Protein AF-A0A9D3LUG8-F1 (afdb_monomer_lite)

Secondary structure (DSSP, 8-state):
----PPP--------EEETTEEE-HHHHHHHHGGG--------------------------S-TTHHHHHHHHHHHHHHHHHHHHHHHHHHHHHHHHHHHHHHHHHHHHHHHHHHHHHHHHHHHHHHHHHHHHHHHHHHHHHHHHHHHHHHHHHHHHHHHHHHHHHHHHHHHHHHHHHHHHHHHHHTS------TTHHHHHHHHHHHHHSTT-GGGGHHHHHHHHHHHHHHHHHHHSPP-

Organism: Anguilla anguilla (NCBI:txid7936)

InterPro domains:
  IPR007964 MICOS complex subunit MIC19/MIC25 [PF05300] (24-187)
  IPR052632 MICOS complex subunit Mic19 [PTHR21588] (1-238)

pLDDT: mean 78.46, std 22.46, range [28.77, 98.62]

Structure (mmCIF, N/CA/C/O backbone):
data_AF-A0A9D3LUG8-F1
#
_entry.id   AF-A0A9D3LUG8-F1
#
loop_
_atom_site.group_PDB
_atom_site.id
_atom_site.type_symbol
_atom_site.label_atom_id
_atom_site.label_alt_id
_atom_site.label_comp_id
_atom_site.label_asym_id
_atom_site.label_entity_id
_atom_site.label_seq_id
_atom_site.pdbx_PDB_ins_code
_atom_site.Cartn_x
_atom_site.Cartn_y
_atom_site.Cartn_z
_atom_site.occupancy
_atom_site.B_iso_or_equiv
_atom_site.auth_seq_id
_atom_site.auth_comp_id
_atom_site.auth_asym_id
_atom_site.auth_atom_id
_atom_site.pdbx_PDB_model_num
ATOM 1 N N . MET A 1 1 ? 23.201 9.560 12.502 1.00 50.38 1 MET A N 1
ATOM 2 C CA . MET A 1 1 ? 23.021 8.632 13.644 1.00 50.38 1 MET A CA 1
ATOM 3 C C . MET A 1 1 ? 22.007 9.259 14.585 1.00 50.38 1 MET A C 1
ATOM 5 O O . MET A 1 1 ? 21.980 10.480 14.648 1.00 50.38 1 MET A O 1
ATOM 9 N N . GLY A 1 2 ? 21.162 8.461 15.238 1.00 40.47 2 GLY A N 1
ATOM 10 C CA . GLY A 1 2 ? 20.014 8.957 16.010 1.00 40.47 2 GLY A CA 1
ATOM 11 C C . GLY A 1 2 ? 18.773 8.116 15.731 1.00 40.47 2 GLY A C 1
ATOM 12 O O . GLY A 1 2 ? 17.920 8.515 14.945 1.00 40.47 2 GLY A O 1
ATOM 13 N N . ALA A 1 3 ? 18.724 6.920 16.316 1.00 43.97 3 ALA A N 1
ATOM 14 C CA . ALA A 1 3 ? 17.558 6.049 16.268 1.00 43.97 3 ALA A CA 1
ATOM 15 C C . ALA A 1 3 ? 16.840 6.140 17.617 1.00 43.97 3 ALA A C 1
ATOM 17 O O . ALA A 1 3 ? 17.349 5.630 18.612 1.00 43.97 3 ALA A O 1
ATOM 18 N N . ASN A 1 4 ? 15.669 6.774 17.646 1.00 45.91 4 ASN A N 1
ATOM 19 C CA . ASN A 1 4 ? 14.771 6.656 18.790 1.00 45.91 4 ASN A CA 1
ATOM 20 C C . ASN A 1 4 ? 13.972 5.365 18.613 1.00 45.91 4 ASN A C 1
ATOM 22 O O . ASN A 1 4 ? 12.998 5.335 17.860 1.00 45.91 4 ASN A O 1
ATOM 26 N N . ALA A 1 5 ? 14.407 4.296 19.280 1.00 45.16 5 ALA A N 1
ATOM 27 C CA . ALA A 1 5 ? 13.565 3.124 19.461 1.00 45.16 5 ALA A CA 1
ATOM 28 C C . ALA A 1 5 ? 12.340 3.520 20.298 1.00 45.16 5 ALA A C 1
ATOM 30 O O . ALA A 1 5 ? 12.464 4.250 21.283 1.00 45.16 5 ALA A O 1
ATOM 31 N N . SER A 1 6 ? 11.158 3.048 19.909 1.00 47.28 6 SER A N 1
ATOM 32 C CA . SER A 1 6 ? 9.977 3.123 20.764 1.00 47.28 6 SER A CA 1
ATOM 33 C C . SER A 1 6 ? 10.178 2.202 21.962 1.00 47.28 6 SER A C 1
ATOM 35 O O . SER A 1 6 ? 10.440 1.014 21.776 1.00 47.28 6 SER A O 1
ATOM 37 N N . ALA A 1 7 ? 10.022 2.738 23.173 1.00 41.88 7 ALA A N 1
ATOM 38 C CA . ALA A 1 7 ? 9.785 1.898 24.334 1.00 41.88 7 ALA A CA 1
ATOM 39 C C . ALA A 1 7 ? 8.464 1.156 24.101 1.00 41.88 7 ALA A C 1
ATOM 41 O O . ALA A 1 7 ? 7.423 1.785 23.892 1.00 41.88 7 ALA A O 1
ATOM 42 N N . TYR A 1 8 ? 8.537 -0.169 24.076 1.00 44.69 8 TYR A N 1
ATOM 43 C CA . TYR A 1 8 ? 7.378 -1.022 24.261 1.00 44.69 8 TYR A CA 1
ATOM 44 C C . TYR A 1 8 ? 7.386 -1.383 25.742 1.00 44.69 8 TYR A C 1
ATOM 46 O O . TYR A 1 8 ? 8.334 -2.012 26.207 1.00 44.69 8 TYR A O 1
ATOM 54 N N . GLU A 1 9 ? 6.374 -0.937 26.480 1.00 46.50 9 GLU A N 1
ATOM 55 C CA . GLU A 1 9 ? 6.081 -1.509 27.792 1.00 46.50 9 GLU A CA 1
ATOM 56 C C . GLU A 1 9 ? 5.517 -2.910 27.504 1.00 46.50 9 GLU A C 1
ATOM 58 O O . GLU A 1 9 ? 4.375 -3.039 27.058 1.00 46.50 9 GLU A O 1
ATOM 63 N N . GLU A 1 10 ? 6.341 -3.950 27.633 1.00 53.97 10 GLU A N 1
ATOM 64 C CA . GLU A 1 10 ? 5.843 -5.326 27.646 1.00 53.97 10 GLU A CA 1
ATOM 65 C C . GLU A 1 10 ? 5.231 -5.583 29.029 1.00 53.97 10 GLU A C 1
ATOM 67 O O . GLU A 1 10 ? 5.915 -5.471 30.047 1.00 53.97 10 GLU A O 1
ATOM 72 N N . ASP A 1 11 ? 3.932 -5.898 29.070 1.00 48.06 11 ASP A N 1
ATOM 73 C CA . ASP A 1 11 ? 3.243 -6.320 30.292 1.00 48.06 11 ASP A CA 1
ATOM 74 C C . ASP A 1 11 ? 3.817 -7.675 30.754 1.00 48.06 11 ASP A C 1
ATOM 76 O O . ASP A 1 11 ? 3.349 -8.740 30.342 1.00 48.06 11 ASP A O 1
ATOM 80 N N . ASP A 1 12 ? 4.855 -7.629 31.596 1.00 51.12 12 ASP A N 1
ATOM 81 C CA . ASP A 1 12 ? 5.558 -8.787 32.165 1.00 51.12 12 ASP A CA 1
ATOM 82 C C . ASP A 1 12 ? 4.640 -9.580 33.126 1.00 51.12 12 ASP A C 1
ATOM 84 O O . ASP A 1 12 ? 4.724 -9.502 34.357 1.00 51.12 12 ASP A O 1
ATOM 88 N N . GLU A 1 13 ? 3.716 -10.365 32.560 1.00 61.19 13 GLU A N 1
ATOM 89 C CA . GLU A 1 13 ? 2.867 -11.287 33.313 1.00 61.19 13 GLU A CA 1
ATOM 90 C C . GLU A 1 13 ? 3.762 -12.309 34.038 1.00 61.19 13 GLU A C 1
ATOM 92 O O . GLU A 1 13 ? 4.481 -13.097 33.416 1.00 61.19 13 GLU A O 1
ATOM 97 N N . THR A 1 14 ? 3.741 -12.290 35.375 1.00 61.81 14 THR A N 1
ATOM 98 C CA . THR A 1 14 ? 4.712 -12.976 36.246 1.00 61.81 14 THR A CA 1
ATOM 99 C C . THR A 1 14 ? 4.503 -14.494 36.309 1.00 61.81 14 THR A C 1
ATOM 101 O O . THR A 1 14 ? 4.095 -15.082 37.311 1.00 61.81 14 THR A O 1
ATOM 104 N N . ILE A 1 15 ? 4.818 -15.155 35.197 1.00 59.69 15 ILE A N 1
ATOM 105 C CA . ILE A 1 15 ? 4.720 -16.600 35.003 1.00 59.69 15 ILE A CA 1
ATOM 106 C C . ILE A 1 15 ? 5.794 -17.317 35.829 1.00 59.69 15 ILE A C 1
ATOM 108 O O . ILE A 1 15 ? 6.972 -17.345 35.461 1.00 59.69 15 ILE A O 1
ATOM 112 N N . THR A 1 16 ? 5.383 -17.972 36.913 1.00 65.88 16 THR A N 1
ATOM 113 C CA . THR A 1 16 ? 6.262 -18.838 37.708 1.00 65.88 16 THR A CA 1
ATOM 114 C C . THR A 1 16 ? 6.205 -20.289 37.216 1.00 65.88 16 THR A C 1
ATOM 116 O O . THR A 1 16 ? 5.199 -20.774 36.691 1.00 65.88 16 THR A O 1
ATOM 119 N N . VAL A 1 17 ? 7.336 -20.996 37.330 1.00 58.12 17 VAL A N 1
ATOM 120 C CA . VAL A 1 17 ? 7.510 -22.343 36.763 1.00 58.12 17 VAL A CA 1
ATOM 121 C C . VAL A 1 17 ? 7.556 -23.384 37.874 1.00 58.12 17 VAL A C 1
ATOM 123 O O . VAL A 1 17 ? 8.564 -23.532 38.563 1.00 58.12 17 VAL A O 1
ATOM 126 N N . MET A 1 18 ? 6.480 -24.158 38.023 1.00 55.88 18 MET A N 1
ATOM 127 C CA . MET A 1 18 ? 6.438 -25.298 38.942 1.00 55.88 18 MET A CA 1
ATOM 128 C C . MET A 1 18 ? 6.638 -26.605 38.172 1.00 55.88 18 MET A C 1
ATOM 130 O O . MET A 1 18 ? 5.874 -26.926 37.266 1.00 55.88 18 MET A O 1
ATOM 134 N N . LYS A 1 19 ? 7.680 -27.371 38.535 1.00 64.94 19 LYS A N 1
ATOM 135 C CA . LYS A 1 19 ? 8.023 -28.681 37.934 1.00 64.94 19 LYS A CA 1
ATOM 136 C C . LYS A 1 19 ? 8.051 -28.685 36.389 1.00 64.94 19 LYS A C 1
ATOM 138 O O . LYS A 1 19 ? 7.666 -29.664 35.762 1.00 64.94 19 LYS A O 1
ATOM 143 N N . GLY A 1 20 ? 8.513 -27.590 35.780 1.00 54.03 20 GLY A N 1
ATOM 144 C CA . GLY A 1 20 ? 8.638 -27.445 34.323 1.00 54.03 20 GLY A CA 1
ATOM 145 C C . GLY A 1 20 ? 7.379 -26.962 33.592 1.00 54.03 20 GLY A C 1
ATOM 146 O O . GLY A 1 20 ? 7.446 -26.729 32.389 1.00 54.03 20 GLY A O 1
ATOM 147 N N . VAL A 1 21 ? 6.255 -26.754 34.287 1.00 65.12 21 VAL A N 1
ATOM 148 C CA . VAL A 1 21 ? 5.033 -26.176 33.703 1.00 65.12 21 VAL A CA 1
ATOM 149 C C . VAL A 1 21 ? 4.982 -24.676 34.001 1.00 65.12 21 VAL A C 1
ATOM 151 O O . VAL A 1 21 ? 5.147 -24.260 35.148 1.00 65.12 21 VAL A O 1
ATOM 154 N N . ARG A 1 22 ? 4.756 -23.860 32.962 1.00 70.00 22 ARG A N 1
ATOM 155 C CA . ARG A 1 22 ? 4.517 -22.411 33.071 1.00 70.00 22 ARG A CA 1
ATOM 156 C C . ARG A 1 22 ? 3.070 -22.169 33.506 1.00 70.00 22 ARG A C 1
ATOM 158 O O . ARG A 1 22 ? 2.162 -22.590 32.794 1.00 70.00 22 ARG A O 1
ATOM 165 N N . LEU A 1 23 ? 2.855 -21.502 34.641 1.00 68.69 23 LEU A N 1
ATOM 166 C CA . LEU A 1 23 ? 1.526 -21.153 35.158 1.00 68.69 23 LEU A CA 1
ATOM 167 C C . LEU A 1 23 ? 1.487 -19.681 35.591 1.00 68.69 23 LEU A C 1
ATOM 169 O O . LEU A 1 23 ? 2.504 -19.121 35.994 1.00 68.69 23 LEU A O 1
ATOM 173 N N . THR A 1 24 ? 0.307 -19.065 35.527 1.00 74.62 24 THR A N 1
ATOM 174 C CA . THR A 1 24 ? 0.067 -17.712 36.051 1.00 74.62 24 THR A CA 1
ATOM 175 C C . THR A 1 24 ? -0.424 -17.768 37.501 1.00 74.62 24 THR A C 1
ATOM 177 O O . THR A 1 24 ? -1.003 -18.765 37.949 1.00 74.62 24 THR A O 1
ATOM 180 N N . GLU A 1 25 ? -0.215 -16.683 38.246 1.00 70.25 25 GLU A N 1
ATOM 181 C CA . GLU A 1 25 ? -0.472 -16.603 39.693 1.00 70.25 25 GLU A CA 1
ATOM 182 C C . GLU A 1 25 ? -1.934 -16.937 40.073 1.00 70.25 25 GLU A C 1
ATOM 184 O O . GLU A 1 25 ? -2.206 -17.596 41.080 1.00 70.25 25 GLU A O 1
ATOM 189 N N . ASN A 1 26 ? -2.891 -16.593 39.204 1.00 70.06 26 ASN A N 1
ATOM 190 C CA . ASN A 1 26 ? -4.311 -16.930 39.363 1.00 70.06 26 ASN A CA 1
ATOM 191 C C . ASN A 1 26 ? -4.600 -18.446 39.300 1.00 70.06 26 ASN A C 1
ATOM 193 O O . ASN A 1 26 ? -5.561 -18.919 39.912 1.00 70.06 26 ASN A O 1
ATOM 197 N N . VAL A 1 27 ? -3.782 -19.227 38.586 1.00 70.25 27 VAL A N 1
ATOM 198 C CA . VAL A 1 27 ? -3.900 -20.696 38.531 1.00 70.25 27 VAL A CA 1
ATOM 199 C C . VAL A 1 27 ? -3.244 -21.335 39.757 1.00 70.25 27 VAL A C 1
ATOM 201 O O . VAL A 1 27 ? -3.793 -22.270 40.343 1.00 70.25 27 VAL A O 1
ATOM 204 N N . ILE A 1 28 ? -2.109 -20.791 40.201 1.00 72.81 28 ILE A N 1
ATOM 205 C CA . ILE A 1 28 ? -1.369 -21.270 41.378 1.00 72.81 28 ILE A CA 1
ATOM 206 C C . ILE A 1 28 ? -2.204 -21.120 42.654 1.00 72.81 28 ILE A C 1
ATOM 208 O O . ILE A 1 28 ? -2.309 -22.066 43.438 1.00 72.81 28 ILE A O 1
ATOM 212 N N . ASN A 1 29 ? -2.871 -19.978 42.837 1.00 67.44 29 ASN A N 1
ATOM 213 C CA . ASN A 1 29 ? -3.718 -19.756 44.009 1.00 67.44 29 ASN A CA 1
ATOM 214 C C . ASN A 1 29 ? -4.968 -20.658 44.027 1.00 67.44 29 ASN A C 1
ATOM 216 O O . ASN A 1 29 ? -5.369 -21.114 45.098 1.00 67.44 29 ASN A O 1
ATOM 220 N N . ARG A 1 30 ? -5.512 -21.040 42.861 1.00 71.94 30 ARG A N 1
ATOM 221 C CA . ARG A 1 30 ? -6.575 -22.061 42.773 1.00 71.94 30 ARG A CA 1
ATOM 222 C C . ARG A 1 30 ? -6.100 -23.452 43.199 1.00 71.94 30 ARG A C 1
ATOM 224 O O . ARG A 1 30 ? -6.821 -24.128 43.924 1.00 71.94 30 ARG A O 1
ATOM 231 N N . MET A 1 31 ? -4.889 -23.867 42.815 1.00 63.06 31 MET A N 1
ATOM 232 C CA . MET A 1 31 ? -4.336 -25.156 43.262 1.00 63.06 31 MET A CA 1
ATOM 233 C C . MET A 1 31 ? -3.994 -25.171 44.760 1.00 63.06 31 MET A C 1
ATOM 235 O O . MET A 1 31 ? -4.103 -26.216 45.397 1.00 63.06 31 MET A O 1
ATOM 239 N N . ARG A 1 32 ? -3.622 -24.022 45.342 1.00 65.75 32 ARG A N 1
ATOM 240 C CA . ARG A 1 32 ? -3.330 -23.893 46.782 1.00 65.75 32 ARG A CA 1
ATOM 241 C C . ARG A 1 32 ? -4.592 -23.911 47.661 1.00 65.75 32 ARG A C 1
ATOM 243 O O . ARG A 1 32 ? -4.524 -24.352 48.802 1.00 65.75 32 ARG A O 1
ATOM 250 N N . GLY A 1 33 ? -5.734 -23.452 47.143 1.00 50.53 33 GLY A N 1
ATOM 251 C CA . GLY A 1 33 ? -6.995 -23.357 47.893 1.00 50.53 33 GLY A CA 1
ATOM 252 C C . GLY A 1 33 ? -7.749 -24.678 48.112 1.00 50.53 33 GLY A C 1
ATOM 253 O O . GLY A 1 33 ? -8.702 -24.708 48.883 1.00 50.53 33 GLY A O 1
ATOM 254 N N . ALA A 1 34 ? -7.345 -25.775 47.465 1.00 46.00 34 ALA A N 1
ATOM 255 C CA . ALA A 1 34 ? -8.101 -27.034 47.450 1.00 46.00 34 ALA A CA 1
ATOM 256 C C . ALA A 1 34 ? -7.984 -27.897 48.729 1.00 46.00 34 ALA A C 1
ATOM 258 O O . ALA A 1 34 ? -8.547 -28.988 48.779 1.00 46.00 34 ALA A O 1
ATOM 259 N N . SER A 1 35 ? -7.250 -27.451 49.756 1.00 49.28 35 SER A N 1
ATOM 260 C CA . SER A 1 35 ? -6.903 -28.272 50.928 1.00 49.28 35 SER A CA 1
ATOM 261 C C . SER A 1 35 ? -7.095 -27.558 52.275 1.00 49.28 35 SER A C 1
ATOM 263 O O . SER A 1 35 ? -6.210 -27.613 53.128 1.00 49.28 35 SER A O 1
ATOM 265 N N . ALA A 1 36 ? -8.234 -26.879 52.474 1.00 45.56 36 ALA A N 1
ATOM 266 C CA . ALA A 1 36 ? -8.599 -26.292 53.770 1.00 45.56 36 ALA A CA 1
ATOM 267 C C . ALA A 1 36 ? -10.119 -26.063 53.965 1.00 45.56 36 ALA A C 1
ATOM 269 O O . ALA A 1 36 ? -10.570 -24.924 53.946 1.00 45.56 36 ALA A O 1
ATOM 270 N N . SER A 1 37 ? -10.904 -27.124 54.205 1.00 35.84 37 SER A N 1
ATOM 271 C CA . SER A 1 37 ? -12.010 -27.100 55.192 1.00 35.8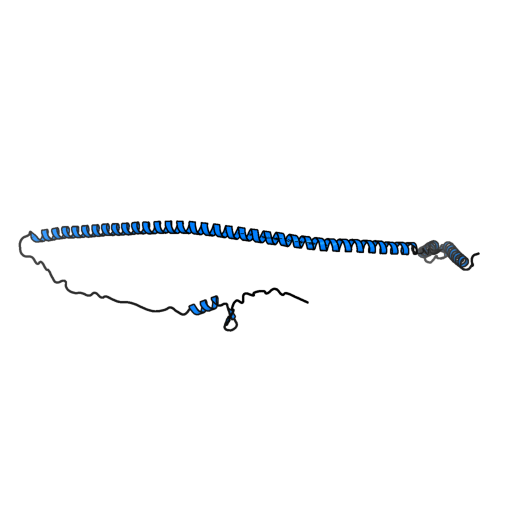4 37 SER A CA 1
ATOM 272 C C . SER A 1 37 ? -12.641 -28.488 55.370 1.00 35.84 37 SER A C 1
ATOM 274 O O . SER A 1 37 ? -13.300 -28.999 54.469 1.00 35.84 37 SER A O 1
ATOM 276 N N . ALA A 1 38 ? -12.457 -29.085 56.548 1.00 37.28 38 ALA A N 1
ATOM 277 C CA . ALA A 1 38 ? -13.243 -30.218 57.035 1.00 37.28 38 ALA A CA 1
ATOM 278 C C . ALA A 1 38 ? -13.130 -30.257 58.567 1.00 37.28 38 ALA A C 1
ATOM 280 O O . ALA A 1 38 ? -12.130 -30.735 59.098 1.00 37.28 38 ALA A O 1
ATOM 281 N N . ASN A 1 39 ? -14.120 -29.712 59.284 1.00 34.41 39 ASN A N 1
ATOM 282 C CA . ASN A 1 39 ? -14.136 -29.751 60.747 1.00 34.41 39 ASN A CA 1
ATOM 283 C C . ASN A 1 39 ? -15.565 -29.875 61.313 1.00 34.41 39 ASN A C 1
ATOM 285 O O . ASN A 1 39 ? -16.300 -28.899 61.383 1.00 34.41 39 ASN A O 1
ATOM 289 N N . THR A 1 40 ? -15.917 -31.112 61.675 1.00 32.66 40 THR A N 1
ATOM 290 C CA . THR A 1 40 ? -16.576 -31.54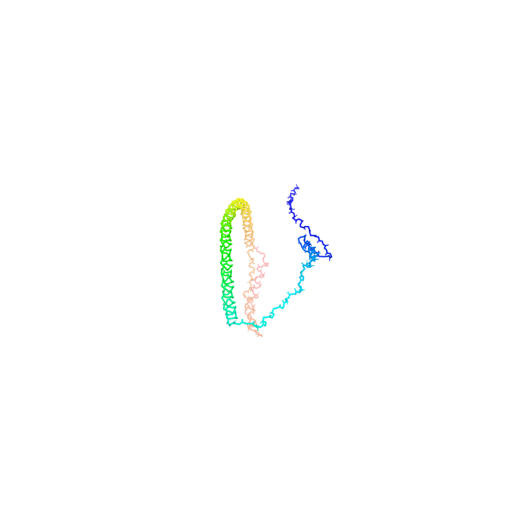5 62.928 1.00 32.66 40 THR A CA 1
ATOM 291 C C . THR A 1 40 ? -17.592 -30.617 63.628 1.00 32.66 40 THR A C 1
ATOM 293 O O . THR A 1 40 ? -17.198 -29.557 64.101 1.00 32.66 40 THR A O 1
ATOM 296 N N . GLN A 1 41 ? -18.822 -31.107 63.902 1.00 32.91 41 GLN A N 1
ATOM 297 C CA . GLN A 1 41 ? -19.343 -31.389 65.274 1.00 32.91 41 GLN A CA 1
ATOM 298 C C . GLN A 1 41 ? -20.831 -31.833 65.339 1.00 32.91 41 GLN A C 1
ATOM 300 O O . GLN A 1 41 ? -21.612 -31.579 64.429 1.00 32.91 41 GLN A O 1
ATOM 305 N N . SER A 1 42 ? -21.184 -32.548 66.424 1.00 38.00 42 SER A N 1
ATOM 306 C CA . SER A 1 42 ? -22.532 -32.966 66.901 1.00 38.00 42 SER A CA 1
ATOM 307 C C . SER A 1 42 ? -22.393 -33.648 68.292 1.00 38.00 42 SER A C 1
ATOM 309 O O . SER A 1 42 ? -21.247 -33.932 68.661 1.00 38.00 42 SER A O 1
ATOM 311 N N . PRO A 1 43 ? -23.464 -34.017 69.044 1.00 53.88 43 PRO A N 1
ATOM 312 C CA . PRO A 1 43 ? -24.853 -33.533 69.075 1.00 53.88 43 PRO A CA 1
ATOM 313 C C . PRO A 1 43 ? -24.974 -32.484 70.223 1.00 53.88 43 PRO A C 1
ATOM 315 O O . PRO A 1 43 ? -24.347 -31.450 69.989 1.00 53.88 43 PRO A O 1
ATOM 318 N N . PRO A 1 44 ? -25.587 -32.631 71.441 1.00 47.59 44 PRO A N 1
ATOM 319 C CA . PRO A 1 44 ? -26.587 -33.548 72.065 1.00 47.59 44 PRO A CA 1
ATOM 320 C C . PRO A 1 44 ? -27.936 -32.807 72.378 1.00 47.59 44 PRO A C 1
ATOM 322 O O . PRO A 1 44 ? -28.118 -31.696 71.896 1.00 47.59 44 PRO A O 1
ATOM 325 N N . THR A 1 45 ? -28.946 -33.277 73.140 1.00 29.28 45 THR A N 1
ATOM 326 C CA . THR A 1 45 ? -29.211 -34.558 73.857 1.00 29.28 45 THR A CA 1
ATOM 327 C C . THR A 1 45 ? -30.588 -35.127 73.404 1.00 29.28 45 THR A C 1
ATOM 329 O O . THR A 1 45 ? -30.695 -35.319 72.200 1.00 29.28 45 THR A O 1
ATOM 332 N N . ILE A 1 46 ? -31.680 -35.457 74.135 1.00 34.62 46 ILE A N 1
ATOM 333 C CA . ILE A 1 46 ? -32.144 -35.568 75.553 1.00 34.62 46 ILE A CA 1
ATOM 334 C C . ILE A 1 46 ? -32.998 -36.874 75.639 1.00 34.62 46 ILE A C 1
ATOM 336 O O . ILE A 1 46 ? -33.664 -37.181 74.652 1.00 34.62 46 ILE A O 1
ATOM 340 N N . PRO A 1 47 ? -33.007 -37.658 76.746 1.00 40.47 47 PRO A N 1
ATOM 341 C CA . PRO A 1 47 ? -33.815 -38.885 76.864 1.00 40.47 47 PRO A CA 1
ATOM 342 C C . PRO A 1 47 ? -35.193 -38.687 77.532 1.00 40.47 47 PRO A C 1
ATOM 344 O O . PRO A 1 47 ? -35.353 -37.810 78.378 1.00 40.47 47 PRO A O 1
ATOM 347 N N . GLU A 1 48 ? -36.132 -39.603 77.270 1.00 28.77 48 GLU A N 1
ATOM 348 C CA . GLU A 1 48 ? -37.344 -39.819 78.079 1.00 28.77 48 GLU A CA 1
ATOM 349 C C . GLU A 1 48 ? -37.408 -41.260 78.605 1.00 28.77 48 GLU A C 1
ATOM 351 O O . GLU A 1 48 ? -37.073 -42.207 77.891 1.00 28.77 48 GLU A O 1
ATOM 356 N N . ASN A 1 49 ? -37.873 -41.437 79.847 1.00 35.75 49 ASN A N 1
ATOM 357 C CA . ASN A 1 49 ? -38.384 -42.717 80.340 1.00 35.75 49 ASN A CA 1
ATOM 358 C C . ASN A 1 49 ? -39.366 -42.504 81.515 1.00 35.75 49 ASN A C 1
ATOM 360 O O . ASN A 1 49 ? -39.267 -41.521 82.244 1.00 35.75 49 ASN A O 1
ATOM 364 N N . ASN A 1 50 ? -40.292 -43.454 81.662 1.00 43.06 50 ASN A N 1
ATOM 365 C CA . ASN A 1 50 ? -41.383 -43.578 82.648 1.00 43.06 50 ASN A CA 1
ATOM 366 C C . ASN A 1 50 ? -40.972 -43.273 84.115 1.00 43.06 50 ASN A C 1
ATOM 368 O O . ASN A 1 50 ? -39.799 -43.486 84.441 1.00 43.06 50 ASN A O 1
ATOM 372 N N . PRO A 1 51 ? -41.900 -42.912 85.047 1.00 44.91 51 PRO A N 1
ATOM 373 C CA . PRO A 1 51 ? -43.018 -43.808 85.420 1.00 44.91 51 PRO A CA 1
ATOM 374 C C . PRO A 1 51 ? -44.348 -43.172 85.929 1.00 44.91 51 PRO A C 1
ATOM 376 O O . PRO A 1 51 ? -44.493 -41.961 86.045 1.00 44.91 51 PRO A O 1
ATOM 379 N N . PHE A 1 52 ? -45.262 -44.068 86.348 1.00 29.92 52 PHE A N 1
ATOM 380 C CA . PHE A 1 52 ? -46.488 -43.894 87.161 1.00 29.92 52 PHE A CA 1
ATOM 381 C C . PHE A 1 52 ? -47.811 -43.511 86.470 1.00 29.92 52 PHE A C 1
ATOM 383 O O . PHE A 1 52 ? -48.211 -42.354 86.419 1.00 29.92 52 PHE A O 1
ATOM 390 N N . GLY A 1 53 ? -48.596 -44.546 86.142 1.00 30.80 53 GLY A N 1
ATOM 391 C CA . GLY A 1 53 ? -50.063 -44.500 86.145 1.00 30.80 53 GLY A CA 1
ATOM 392 C C . GLY A 1 53 ? -50.610 -45.549 87.119 1.00 30.80 53 GLY A C 1
ATOM 393 O O . GLY A 1 53 ? -50.536 -46.743 86.833 1.00 30.80 53 GLY A O 1
ATOM 394 N N . VAL A 1 54 ? -51.116 -45.128 88.284 1.00 35.19 54 VAL A N 1
ATOM 395 C CA . VAL A 1 54 ? -51.626 -46.035 89.331 1.00 35.19 54 VAL A CA 1
ATOM 396 C C . VAL A 1 54 ? -53.151 -45.993 89.387 1.00 35.19 54 VAL A C 1
ATOM 398 O O . VAL A 1 54 ? -53.737 -45.013 89.824 1.00 35.19 54 VAL A O 1
ATOM 401 N N . PHE A 1 55 ? -53.745 -47.112 88.973 1.00 39.22 55 PHE A N 1
ATOM 402 C CA . PHE A 1 55 ? -54.899 -47.770 89.594 1.00 39.22 55 PHE A CA 1
ATOM 403 C C . PHE A 1 55 ? -56.088 -46.897 90.056 1.00 39.22 55 PHE A C 1
ATOM 405 O O . PHE A 1 55 ? -56.112 -46.390 91.175 1.00 39.22 55 PHE A O 1
ATOM 412 N N . LEU A 1 56 ? -57.160 -46.898 89.258 1.00 35.97 56 LEU A N 1
ATOM 413 C CA . LEU A 1 56 ? -58.529 -46.686 89.738 1.00 35.97 56 LEU A CA 1
ATOM 414 C C . LEU A 1 56 ? -59.442 -47.787 89.180 1.00 35.97 56 LEU A C 1
ATOM 416 O O . LEU A 1 56 ? -59.931 -47.697 88.057 1.00 35.97 56 LEU A O 1
ATOM 420 N N . LEU A 1 57 ? -59.661 -48.834 89.980 1.00 39.75 57 LEU A N 1
ATOM 421 C CA . LEU A 1 57 ? -60.829 -49.704 89.832 1.00 39.75 57 LEU A CA 1
ATOM 422 C C . LEU A 1 57 ? -62.003 -49.041 90.555 1.00 39.75 57 LEU A C 1
ATOM 424 O O . LEU A 1 57 ? -61.941 -48.832 91.765 1.00 39.75 57 LEU A O 1
ATOM 428 N N . CYS A 1 58 ? -63.082 -48.769 89.827 1.00 35.09 58 CYS A N 1
ATOM 429 C CA . CYS A 1 58 ? -64.386 -48.474 90.415 1.00 35.09 58 CYS A CA 1
ATOM 430 C C . CYS A 1 58 ? -65.215 -49.764 90.462 1.00 35.09 58 CYS A C 1
ATOM 432 O O . CYS A 1 58 ? -66.111 -49.950 89.640 1.00 35.09 58 CYS A O 1
ATOM 434 N N . ASP A 1 59 ? -64.903 -50.657 91.404 1.00 31.69 59 ASP A N 1
ATOM 435 C CA . ASP A 1 59 ? -65.822 -51.742 91.766 1.00 31.69 59 ASP A CA 1
ATOM 436 C C . ASP A 1 59 ? -67.011 -51.180 92.564 1.00 31.69 59 ASP A C 1
ATOM 438 O O . ASP A 1 59 ? -66.874 -50.235 93.345 1.00 31.69 59 ASP A O 1
ATOM 442 N N . VAL A 1 60 ? -68.204 -51.719 92.309 1.00 39.12 60 VAL A N 1
ATOM 443 C CA . VAL A 1 60 ? -69.475 -51.014 92.547 1.00 39.12 60 VAL A CA 1
ATOM 444 C C . VAL A 1 60 ? -70.323 -51.611 93.668 1.00 39.12 60 VAL A C 1
ATOM 446 O O . VAL A 1 60 ? -70.560 -52.816 93.707 1.00 39.12 60 VAL A O 1
ATOM 449 N N . ALA A 1 61 ? -70.871 -50.746 94.531 1.00 34.78 61 ALA A N 1
ATOM 450 C CA . ALA A 1 61 ? -71.929 -51.103 95.480 1.00 34.78 61 ALA A CA 1
ATOM 451 C C . ALA A 1 61 ? -72.729 -49.877 95.986 1.00 34.78 61 ALA A C 1
ATOM 453 O O . ALA A 1 61 ? -72.519 -49.443 97.115 1.00 34.78 61 ALA A O 1
ATOM 454 N N . SER A 1 62 ? -73.632 -49.324 95.159 1.00 32.53 62 SER A N 1
ATOM 455 C CA . SER A 1 62 ? -75.016 -48.914 95.523 1.00 32.53 62 SER A CA 1
ATOM 456 C C . SER A 1 62 ? -75.609 -47.880 94.543 1.00 32.53 62 SER A C 1
ATOM 458 O O . SER A 1 62 ? -74.992 -46.855 94.281 1.00 32.53 62 SER A O 1
ATOM 460 N N . GLU A 1 63 ? -76.842 -48.148 94.096 1.00 32.59 63 GLU A N 1
ATOM 461 C CA . GLU A 1 63 ? -77.795 -47.281 93.365 1.00 32.59 63 GLU A CA 1
ATOM 462 C C . GLU A 1 63 ? -77.397 -46.701 91.980 1.00 32.59 63 GLU A C 1
ATOM 464 O O . GLU A 1 63 ? -76.279 -46.286 91.690 1.00 32.59 63 GLU A O 1
ATOM 469 N N . GLU A 1 64 ? -78.365 -46.714 91.055 1.00 49.31 64 GLU A N 1
ATOM 470 C CA . GLU A 1 64 ? -78.120 -46.832 89.603 1.00 49.31 64 GLU A CA 1
ATOM 471 C C . GLU A 1 64 ? -77.852 -45.512 88.845 1.00 49.31 64 GLU A C 1
ATOM 473 O O . GLU A 1 64 ? -77.881 -45.483 87.612 1.00 49.31 64 GLU A O 1
ATOM 478 N N . GLY A 1 65 ? -77.597 -44.407 89.551 1.00 47.66 65 GLY A N 1
ATOM 479 C CA . GLY A 1 65 ? -77.426 -43.086 88.929 1.00 47.66 65 GLY A CA 1
ATOM 480 C C . GLY A 1 65 ? -76.044 -42.844 88.306 1.00 47.66 65 GLY A C 1
ATOM 481 O O . GLY A 1 65 ? -75.938 -42.303 87.206 1.00 47.66 65 GLY A O 1
ATOM 482 N N . LEU A 1 66 ? -74.977 -43.247 89.002 1.00 43.97 66 LEU A N 1
ATOM 483 C CA . LEU A 1 66 ? -73.655 -42.618 88.856 1.00 43.97 66 LEU A CA 1
ATOM 484 C C . LEU A 1 66 ? -72.832 -43.078 87.636 1.00 43.97 66 LEU A C 1
ATOM 486 O O . LEU A 1 66 ? -72.028 -42.318 87.108 1.00 43.97 66 LEU A O 1
ATOM 490 N N . CYS A 1 67 ? -73.018 -44.311 87.157 1.00 48.75 67 CYS A N 1
ATOM 491 C CA . CYS A 1 67 ? -72.210 -44.836 86.046 1.00 48.75 67 CYS A CA 1
ATOM 492 C C . CYS A 1 67 ? -72.624 -44.235 84.686 1.00 48.75 67 CYS A C 1
ATOM 494 O O . CYS A 1 67 ? -71.771 -43.930 83.854 1.00 48.75 67 CYS A O 1
ATOM 496 N N . ARG A 1 68 ? -73.929 -43.987 84.484 1.00 53.25 68 ARG A N 1
ATOM 497 C CA . ARG A 1 68 ? -74.456 -43.381 83.247 1.00 53.25 68 ARG A CA 1
ATOM 498 C C . ARG A 1 68 ? -74.076 -41.907 83.109 1.00 53.25 68 ARG A C 1
ATOM 500 O O . ARG A 1 68 ? -73.749 -41.485 81.999 1.00 53.25 68 ARG A O 1
ATOM 507 N N . THR A 1 69 ? -74.080 -41.146 84.208 1.00 53.88 69 THR A N 1
ATOM 508 C CA . THR A 1 69 ? -73.641 -39.742 84.193 1.00 53.88 69 THR A CA 1
ATOM 509 C C . THR A 1 69 ? -72.160 -39.643 83.855 1.00 53.88 69 THR A C 1
ATOM 511 O O . THR A 1 69 ? -71.826 -38.938 82.913 1.00 53.88 69 THR A O 1
ATOM 514 N N . VAL A 1 70 ? -71.295 -40.438 84.499 1.00 58.19 70 VAL A N 1
ATOM 515 C CA . VAL A 1 70 ? -69.843 -40.428 84.233 1.00 58.19 70 VAL A CA 1
ATOM 516 C C . VAL A 1 70 ? -69.522 -40.732 82.765 1.00 58.19 70 VAL A C 1
ATOM 518 O O . VAL A 1 70 ? -68.707 -40.033 82.168 1.00 58.19 70 VAL A O 1
ATOM 521 N N . THR A 1 71 ? -70.187 -41.710 82.136 1.00 60.19 71 THR A N 1
ATOM 522 C CA . THR A 1 71 ? -69.984 -41.977 80.698 1.00 60.19 71 THR A CA 1
ATOM 523 C C . THR A 1 71 ? -70.479 -40.838 79.801 1.00 60.19 71 THR A C 1
ATOM 525 O O . THR A 1 71 ? -69.808 -40.488 78.833 1.00 60.19 71 THR A O 1
ATOM 528 N N . GLN A 1 72 ? -71.616 -40.216 80.130 1.00 68.19 72 GLN A N 1
ATOM 529 C CA . GLN A 1 72 ? -72.172 -39.100 79.358 1.00 68.19 72 GLN A CA 1
ATOM 530 C C . GLN A 1 72 ? -71.323 -37.824 79.498 1.00 68.19 72 GLN A C 1
ATOM 532 O O . GLN A 1 72 ? -71.086 -37.119 78.518 1.00 68.19 72 GLN A O 1
ATOM 537 N N . GLU A 1 73 ? -70.828 -37.542 80.703 1.00 69.06 73 GLU A N 1
ATOM 538 C CA . GLU A 1 73 ? -69.901 -36.446 80.985 1.00 69.06 73 GLU A CA 1
ATOM 539 C C . GLU A 1 73 ? -68.560 -36.666 80.277 1.00 69.06 73 GLU A C 1
ATOM 541 O O . GLU A 1 73 ? -68.036 -35.727 79.679 1.00 69.06 73 GLU A O 1
ATOM 546 N N . GLN A 1 74 ? -68.047 -37.902 80.248 1.00 76.06 74 GLN A N 1
ATOM 547 C CA . GLN A 1 74 ? -66.814 -38.237 79.536 1.00 76.06 74 GLN A CA 1
ATOM 548 C C . GLN A 1 74 ? -66.939 -38.046 78.016 1.00 76.06 74 GLN A C 1
ATOM 550 O O . GLN A 1 74 ? -66.016 -37.508 77.405 1.00 76.06 74 GLN A O 1
ATOM 555 N N . GLU A 1 75 ? -68.057 -38.425 77.386 1.00 76.81 75 GLU A N 1
ATOM 556 C CA . GLU A 1 75 ? -68.267 -38.159 75.952 1.00 76.81 75 GLU A CA 1
ATOM 557 C C . GLU A 1 75 ? -68.426 -36.661 75.654 1.00 76.81 75 GLU A C 1
ATOM 559 O O . GLU A 1 75 ? -67.817 -36.155 74.708 1.00 76.81 75 GLU A O 1
ATOM 564 N N . LEU A 1 76 ? -69.159 -35.917 76.492 1.00 79.19 76 LEU A N 1
ATOM 565 C CA . LEU A 1 76 ? -69.274 -34.458 76.371 1.00 79.19 76 LEU A CA 1
ATOM 566 C C . LEU A 1 76 ? -67.923 -33.753 76.558 1.00 79.19 76 LEU A C 1
ATOM 568 O O . LEU A 1 76 ? -67.631 -32.782 75.858 1.00 79.19 76 LEU A O 1
ATOM 572 N N . GLN A 1 77 ? -67.085 -34.233 77.476 1.00 77.94 77 GLN A N 1
ATOM 573 C CA . GLN A 1 77 ? -65.750 -33.695 77.711 1.00 77.94 77 GLN A CA 1
ATOM 574 C C . GLN A 1 77 ? -64.801 -34.013 76.547 1.00 77.94 77 GLN A C 1
ATOM 576 O O . GLN A 1 77 ? -64.156 -33.106 76.026 1.00 77.94 77 GLN A O 1
ATOM 581 N N . LYS A 1 78 ? -64.809 -35.251 76.045 1.00 82.50 78 LYS A N 1
ATOM 582 C CA . LYS A 1 78 ? -64.034 -35.665 74.866 1.00 82.50 78 LYS A CA 1
ATOM 583 C C . LYS A 1 78 ? -64.451 -34.909 73.597 1.00 82.50 78 LYS A C 1
ATOM 585 O O . LYS A 1 78 ? -63.604 -34.562 72.779 1.00 82.50 78 LYS A O 1
ATOM 590 N N . GLY A 1 79 ? -65.739 -34.580 73.461 1.00 81.00 79 GLY A N 1
ATOM 591 C CA . GLY A 1 79 ? -66.248 -33.694 72.410 1.00 81.00 79 GLY A CA 1
ATOM 592 C C . GLY A 1 79 ? -65.744 -32.249 72.536 1.00 81.00 79 GLY A C 1
ATOM 593 O O . GLY A 1 79 ? -65.404 -31.632 71.529 1.00 81.00 79 GLY A O 1
ATOM 594 N N . ARG A 1 80 ? -65.619 -31.714 73.761 1.00 81.75 80 ARG A N 1
ATOM 595 C CA . ARG A 1 80 ? -64.996 -30.396 74.012 1.00 81.75 80 ARG A CA 1
ATOM 596 C C . ARG A 1 80 ? -63.497 -30.402 73.708 1.00 81.75 80 ARG A C 1
ATOM 598 O O . ARG A 1 80 ? -63.004 -29.438 73.137 1.00 81.75 80 ARG A O 1
ATOM 605 N N . GLU A 1 81 ? -62.786 -31.476 74.041 1.00 83.81 81 GLU A N 1
ATOM 606 C CA . GLU A 1 81 ? -61.359 -31.654 73.729 1.00 83.81 81 GLU A CA 1
ATOM 607 C C . GLU A 1 81 ? -61.115 -31.746 72.208 1.00 83.81 81 GLU A C 1
ATOM 609 O O . GLU A 1 81 ? -60.221 -31.085 71.673 1.00 83.81 81 GLU A O 1
ATOM 614 N N . GLN A 1 82 ? -61.963 -32.484 71.480 1.00 85.00 82 GLN A N 1
ATOM 615 C CA . GLN A 1 82 ? -61.946 -32.521 70.011 1.00 85.00 82 GLN A CA 1
ATOM 616 C C . GLN A 1 82 ? -62.290 -31.163 69.383 1.00 85.00 82 GLN A C 1
ATOM 618 O O . GLN A 1 82 ? -61.637 -30.750 68.429 1.00 85.00 82 GLN A O 1
ATOM 623 N N . HIS A 1 83 ? -63.266 -30.432 69.929 1.00 83.75 83 HIS A N 1
ATOM 624 C CA . HIS A 1 83 ? -63.574 -29.079 69.464 1.00 83.75 83 HIS A CA 1
ATOM 625 C C . HIS A 1 83 ? -62.414 -28.105 69.725 1.00 83.75 83 HIS A C 1
ATOM 627 O O . HIS A 1 83 ? -62.094 -27.314 68.842 1.00 83.75 83 HIS A O 1
ATOM 633 N N . MET A 1 84 ? -61.771 -28.154 70.900 1.00 81.44 84 MET A N 1
ATOM 634 C CA . MET A 1 84 ? -60.609 -27.306 71.202 1.00 81.44 84 MET A CA 1
ATOM 635 C C . MET A 1 84 ? -59.464 -27.574 70.225 1.00 81.44 84 MET A C 1
ATOM 637 O O . MET A 1 84 ? -59.035 -26.645 69.550 1.00 81.44 84 MET A O 1
ATOM 641 N N . SER A 1 85 ? -59.049 -28.833 70.066 1.00 85.69 85 SER A N 1
ATOM 642 C CA . SER A 1 85 ? -57.952 -29.208 69.157 1.00 85.69 85 SER A CA 1
ATOM 643 C C . SER A 1 85 ? -58.229 -28.896 67.679 1.00 85.69 85 SER A C 1
ATOM 645 O O . SER A 1 85 ? -57.309 -28.507 66.961 1.00 85.69 85 SER A O 1
ATOM 647 N N . LEU A 1 86 ? -59.485 -28.984 67.219 1.00 88.50 86 LEU A N 1
ATOM 648 C CA . LEU A 1 86 ? -59.873 -28.487 65.892 1.00 88.50 86 LEU A CA 1
ATOM 649 C C . LEU A 1 86 ? -59.711 -26.963 65.794 1.00 88.50 86 LEU A C 1
ATOM 651 O O . LEU A 1 86 ? -59.068 -26.487 64.861 1.00 88.50 86 LEU A O 1
ATOM 655 N N . THR A 1 87 ? -60.211 -26.199 66.772 1.00 83.44 87 THR A N 1
ATOM 656 C CA . THR A 1 87 ? -60.055 -24.733 66.766 1.00 83.44 87 THR A CA 1
ATOM 657 C C . THR A 1 87 ? -58.602 -24.278 66.923 1.00 83.44 87 THR A C 1
ATOM 659 O O . THR A 1 87 ? -58.212 -23.290 66.309 1.00 83.44 87 THR A O 1
ATOM 662 N N . GLU A 1 88 ? -57.771 -24.999 67.681 1.00 87.81 88 GLU A N 1
ATOM 663 C CA . GLU A 1 88 ? -56.329 -24.740 67.771 1.00 87.81 88 GLU A CA 1
ATOM 664 C C . GLU A 1 88 ? -55.640 -24.967 66.421 1.00 87.81 88 GLU A C 1
ATOM 666 O O . GLU A 1 88 ? -54.813 -24.150 66.016 1.00 87.81 88 GLU A O 1
ATOM 671 N N . LEU A 1 89 ? -56.009 -26.027 65.691 1.00 90.31 89 LEU A N 1
ATOM 672 C CA . LEU A 1 89 ? -55.462 -26.312 64.364 1.00 90.31 89 LEU A CA 1
ATOM 673 C C . LEU A 1 89 ? -55.880 -25.257 63.328 1.00 90.31 89 LEU A C 1
ATOM 675 O O . LEU A 1 89 ? -55.033 -24.797 62.565 1.00 90.31 89 LEU A O 1
ATOM 679 N N . GLU A 1 90 ? -57.149 -24.835 63.321 1.00 89.38 90 GLU A N 1
ATOM 680 C CA . GLU A 1 90 ? -57.645 -23.770 62.434 1.00 89.38 90 GLU A CA 1
ATOM 681 C C . GLU A 1 90 ? -56.967 -22.421 62.726 1.00 89.38 90 GLU A C 1
ATOM 683 O O . GLU A 1 90 ? -56.506 -21.746 61.802 1.00 89.38 90 GLU A O 1
ATOM 688 N N . VAL A 1 91 ? -56.823 -22.052 64.006 1.00 89.94 91 VAL A N 1
ATOM 689 C CA . VAL A 1 91 ? -56.093 -20.842 64.423 1.00 89.94 91 VAL A CA 1
ATOM 690 C C . VAL A 1 91 ? -54.624 -20.925 64.012 1.00 89.94 91 VAL A C 1
ATOM 692 O O . VAL A 1 91 ? -54.098 -19.973 63.434 1.00 89.94 91 VAL A O 1
ATOM 695 N N . HIS A 1 92 ? -53.956 -22.058 64.243 1.00 89.75 92 HIS A N 1
ATOM 696 C CA . HIS A 1 92 ? -52.555 -22.228 63.860 1.00 89.75 92 HIS A CA 1
ATOM 697 C C . HIS A 1 92 ? -52.373 -22.192 62.332 1.00 89.75 92 HIS A C 1
ATOM 699 O O . HIS A 1 92 ? -51.397 -21.620 61.845 1.00 89.75 92 HIS A O 1
ATOM 705 N N . GLN A 1 93 ? -53.318 -22.738 61.560 1.00 91.38 93 GLN A N 1
ATOM 706 C CA . GLN A 1 93 ? -53.297 -22.684 60.098 1.00 91.38 93 GLN A CA 1
ATOM 707 C C . GLN A 1 93 ? -53.521 -21.258 59.569 1.00 91.38 93 GLN A C 1
ATOM 709 O O . GLN A 1 93 ? -52.832 -20.846 58.635 1.00 91.38 93 GLN A O 1
ATOM 714 N N . GLY A 1 94 ? -54.417 -20.483 60.190 1.00 89.88 94 GLY A N 1
ATOM 715 C CA . GLY A 1 94 ? -54.609 -19.061 59.885 1.00 89.88 94 GLY A CA 1
ATOM 716 C C . GLY A 1 94 ? -53.365 -18.218 60.187 1.00 89.88 94 GLY A C 1
ATOM 717 O O . GLY A 1 94 ? -52.942 -17.424 59.349 1.00 89.88 94 GLY A O 1
ATOM 718 N N . VAL A 1 95 ? -52.719 -18.451 61.334 1.00 91.56 95 VAL A N 1
ATOM 719 C CA . VAL A 1 95 ? -51.470 -17.772 61.728 1.00 91.56 95 VAL A CA 1
ATOM 720 C C . VAL A 1 95 ? -50.315 -18.082 60.765 1.00 91.56 95 VAL A C 1
ATOM 722 O O . VAL A 1 95 ? -49.548 -17.181 60.429 1.00 91.56 95 VAL A O 1
ATOM 725 N N . GLU A 1 96 ? -50.183 -19.319 60.272 1.00 93.12 96 GLU A N 1
ATOM 726 C CA . GLU A 1 96 ? -49.184 -19.627 59.234 1.00 93.12 96 GLU A CA 1
ATOM 727 C C . GLU A 1 96 ? -49.519 -18.969 57.883 1.00 93.12 96 GLU A C 1
ATOM 729 O O . GLU A 1 96 ? -48.614 -18.471 57.212 1.00 93.12 96 GLU A O 1
ATOM 734 N N . GLN A 1 97 ? -50.798 -18.886 57.492 1.00 92.50 97 GLN A N 1
ATOM 735 C CA . GLN A 1 97 ? -51.195 -18.152 56.281 1.00 92.50 97 GLN A CA 1
ATOM 736 C C . GLN A 1 97 ? -50.886 -16.650 56.384 1.00 92.50 97 GLN A C 1
ATOM 738 O O . GLN A 1 97 ? -50.357 -16.079 55.429 1.00 92.50 97 GLN A O 1
ATOM 743 N N . GLU A 1 98 ? -51.142 -16.019 57.535 1.00 93.75 98 GLU A N 1
ATOM 744 C CA . GLU A 1 98 ? -50.813 -14.607 57.768 1.00 93.75 98 GLU A CA 1
ATOM 745 C C . GLU A 1 98 ? -49.299 -14.360 57.678 1.00 93.75 98 GLU A C 1
ATOM 747 O O . GLU A 1 98 ? -48.868 -13.448 56.968 1.00 93.75 98 GLU A O 1
ATOM 752 N N . LYS A 1 99 ? -48.475 -15.212 58.311 1.00 94.38 99 LYS A N 1
ATOM 753 C CA . LYS A 1 99 ? -47.004 -15.148 58.205 1.00 94.38 99 LYS A CA 1
ATOM 754 C C . LYS A 1 99 ? -46.532 -15.236 56.754 1.00 94.38 99 LYS A C 1
ATOM 756 O O . LYS A 1 99 ? -45.740 -14.399 56.324 1.00 94.38 99 LYS A O 1
ATOM 761 N N . VAL A 1 100 ? -47.030 -16.216 55.995 1.00 94.44 100 VAL A N 1
ATOM 762 C CA . VAL A 1 100 ? -46.665 -16.409 54.582 1.00 94.44 100 VAL A CA 1
ATOM 763 C C . VAL A 1 100 ? -47.094 -15.208 53.736 1.00 94.44 100 VAL A C 1
ATOM 765 O O . VAL A 1 100 ? -46.307 -14.727 52.922 1.00 94.44 100 VAL A O 1
ATOM 768 N N . GLN A 1 101 ? -48.295 -14.663 53.951 1.00 93.31 101 GLN A N 1
ATOM 769 C CA . GLN A 1 101 ? -48.769 -13.490 53.214 1.00 93.31 101 GLN A CA 1
ATOM 770 C C . GLN A 1 101 ? -47.975 -12.219 53.564 1.00 93.31 101 GLN A C 1
ATOM 772 O O . GLN A 1 101 ? -47.664 -11.426 52.672 1.00 93.31 101 GLN A O 1
ATOM 777 N N . ALA A 1 102 ? -47.609 -12.029 54.834 1.00 95.25 102 ALA A N 1
ATOM 778 C CA . ALA A 1 102 ? -46.767 -10.921 55.275 1.00 95.25 102 ALA A CA 1
ATOM 779 C C . ALA A 1 102 ? -45.343 -11.026 54.702 1.00 95.25 102 ALA A C 1
ATOM 781 O O . ALA A 1 102 ? -44.814 -10.036 54.196 1.00 95.25 102 ALA A O 1
ATOM 782 N N . GLN A 1 103 ? -44.744 -12.221 54.715 1.00 92.56 103 GLN A N 1
ATOM 783 C CA . GLN A 1 103 ? -43.416 -12.458 54.150 1.00 92.56 103 GLN A CA 1
ATOM 784 C C . GLN A 1 103 ? -43.406 -12.257 52.626 1.00 92.56 103 GLN A C 1
ATOM 786 O O . GLN A 1 103 ? -42.535 -11.556 52.113 1.00 92.56 103 GLN A O 1
ATOM 791 N N . MET A 1 104 ? -44.422 -12.759 51.915 1.00 93.94 104 MET A N 1
ATOM 792 C CA . MET A 1 104 ? -44.593 -12.541 50.473 1.00 93.94 104 MET A CA 1
ATOM 793 C C . MET A 1 104 ? -44.648 -11.045 50.118 1.00 93.94 104 MET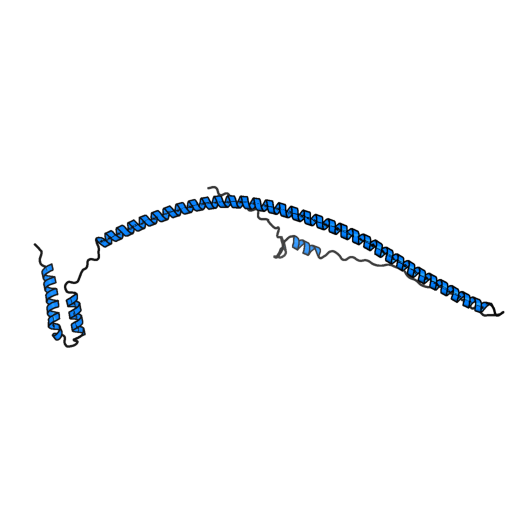 A C 1
ATOM 795 O O . MET A 1 104 ? -43.992 -10.624 49.170 1.00 93.94 104 MET A O 1
ATOM 799 N N . GLN A 1 105 ? -45.346 -10.217 50.905 1.00 94.06 105 GLN A N 1
ATOM 800 C CA . GLN A 1 105 ? -45.366 -8.760 50.698 1.00 94.06 105 GLN A CA 1
ATOM 801 C C . GLN A 1 105 ? -44.018 -8.069 50.963 1.00 94.06 105 GLN A C 1
ATOM 803 O O . GLN A 1 105 ? -43.782 -6.982 50.434 1.00 94.06 105 GLN A O 1
ATOM 808 N N . VAL A 1 106 ? -43.153 -8.634 51.810 1.00 95.88 106 VAL A N 1
ATOM 809 C CA . VAL A 1 106 ? -41.796 -8.108 52.037 1.00 95.88 106 VAL A CA 1
ATOM 810 C C . VAL A 1 106 ? -40.887 -8.487 50.868 1.00 95.88 106 VAL A C 1
ATOM 812 O O . VAL A 1 106 ? -40.176 -7.627 50.348 1.00 95.88 106 VAL A O 1
ATOM 815 N N . GLU A 1 107 ? -40.957 -9.738 50.407 1.00 95.00 107 GLU A N 1
ATOM 816 C CA . GLU A 1 107 ? -40.201 -10.224 49.248 1.00 95.00 107 GLU A CA 1
ATOM 817 C C . GLU A 1 107 ? -40.620 -9.516 47.945 1.00 95.00 107 GLU A C 1
ATOM 819 O O . GLU A 1 107 ? -39.754 -9.125 47.165 1.00 95.00 107 GLU A O 1
ATOM 824 N N . GLU A 1 108 ? -41.915 -9.246 47.743 1.00 96.00 108 GLU A N 1
ATOM 825 C CA . GLU A 1 108 ? -42.438 -8.474 46.604 1.00 96.00 108 GLU A CA 1
ATOM 826 C C . GLU A 1 108 ? -41.882 -7.041 46.572 1.00 96.00 108 GLU A C 1
ATOM 828 O O . GLU A 1 108 ? -41.358 -6.599 45.547 1.00 96.00 108 GLU A O 1
ATOM 833 N N . ARG A 1 109 ? -41.913 -6.322 47.704 1.00 94.94 109 ARG A N 1
ATOM 834 C CA . ARG A 1 109 ? -41.355 -4.959 47.801 1.00 94.94 109 ARG A CA 1
ATOM 835 C C . ARG A 1 109 ? -39.843 -4.947 47.583 1.00 94.94 109 ARG A C 1
ATOM 837 O O . ARG A 1 109 ? -39.340 -4.079 46.873 1.00 94.94 109 ARG A O 1
ATOM 844 N N . PHE A 1 110 ? -39.125 -5.921 48.142 1.00 96.31 110 PHE A N 1
ATOM 845 C CA . PHE A 1 110 ? -37.686 -6.070 47.923 1.00 96.31 110 PHE A CA 1
ATOM 846 C C . PHE A 1 110 ? -37.361 -6.360 46.448 1.00 96.31 110 PHE A C 1
ATOM 848 O O . PHE A 1 110 ? -36.447 -5.753 45.888 1.00 96.31 110 PHE A O 1
ATOM 855 N N . ALA A 1 111 ? -38.136 -7.227 45.790 1.00 96.62 111 ALA A N 1
ATOM 856 C CA . ALA A 1 111 ? -38.000 -7.510 44.364 1.00 96.62 111 ALA A CA 1
ATOM 857 C C . ALA A 1 111 ? -38.297 -6.272 43.500 1.00 96.62 111 ALA A C 1
ATOM 859 O O . ALA A 1 111 ? -37.538 -5.984 42.573 1.00 96.62 111 ALA A O 1
ATOM 860 N N . GLU A 1 112 ? -39.338 -5.497 43.827 1.00 96.56 112 GLU A N 1
ATOM 861 C CA . GLU A 1 112 ? -39.624 -4.222 43.167 1.00 96.56 112 GLU A CA 1
ATOM 862 C C . GLU A 1 112 ? -38.477 -3.211 43.323 1.00 96.56 112 GLU A C 1
ATOM 864 O O . GLU A 1 112 ? -38.083 -2.576 42.344 1.00 96.56 112 GLU A O 1
ATOM 869 N N . GLU A 1 113 ? -37.953 -3.015 44.536 1.00 96.38 113 GLU A N 1
ATOM 870 C CA . GLU A 1 113 ? -36.866 -2.062 44.791 1.00 96.38 113 GLU A CA 1
ATOM 871 C C . GLU A 1 113 ? -35.566 -2.483 44.102 1.00 96.38 113 GLU A C 1
ATOM 873 O O . GLU A 1 113 ? -34.930 -1.655 43.447 1.00 96.38 113 GLU A O 1
ATOM 878 N N . ASN A 1 114 ? -35.216 -3.770 44.154 1.00 97.19 114 ASN A N 1
ATOM 879 C CA . ASN A 1 114 ? -34.066 -4.332 43.449 1.00 97.19 114 ASN A CA 1
ATOM 880 C C . ASN A 1 114 ? -34.204 -4.177 41.919 1.00 97.19 114 ASN A C 1
ATOM 882 O O . ASN A 1 114 ? -33.273 -3.731 41.249 1.00 97.19 114 ASN A O 1
ATOM 886 N N . LEU A 1 115 ? -35.391 -4.440 41.355 1.00 97.38 115 LEU A N 1
ATOM 887 C CA . LEU A 1 115 ? -35.672 -4.226 39.931 1.00 97.38 115 LEU A CA 1
ATOM 888 C C . LEU A 1 115 ? -35.552 -2.744 39.537 1.00 97.38 115 LEU A C 1
ATOM 890 O O . LEU A 1 115 ? -34.931 -2.419 38.523 1.00 97.38 115 LEU A O 1
ATOM 894 N N . LYS A 1 116 ? -36.099 -1.829 40.350 1.00 97.56 116 LYS A N 1
ATOM 895 C CA . LYS A 1 116 ? -35.975 -0.375 40.142 1.00 97.56 116 LYS A CA 1
ATOM 896 C C . LYS A 1 116 ? -34.505 0.064 40.180 1.00 97.56 116 LYS A C 1
ATOM 898 O O . LYS A 1 116 ? -34.095 0.851 39.327 1.00 97.56 116 LYS A O 1
ATOM 903 N N . GLN A 1 117 ? -33.706 -0.468 41.107 1.00 97.69 117 GLN A N 1
ATOM 904 C CA . GLN A 1 117 ? -32.265 -0.204 41.192 1.00 97.69 117 GLN A CA 1
ATOM 905 C C . GLN A 1 117 ? -31.500 -0.756 39.976 1.00 97.69 117 GLN A C 1
ATOM 907 O O . GLN A 1 117 ? -30.722 -0.010 39.382 1.00 97.69 117 GLN A O 1
ATOM 912 N N . SER A 1 118 ? -31.774 -1.993 39.538 1.00 97.75 118 SER A N 1
ATOM 913 C CA . SER A 1 118 ? -31.163 -2.580 38.331 1.00 97.75 118 SER A CA 1
ATOM 914 C C . SER A 1 118 ? -31.430 -1.721 37.095 1.00 97.75 118 SER A C 1
ATOM 916 O O . SER A 1 118 ? -30.493 -1.313 36.417 1.00 97.75 118 SER A O 1
ATOM 918 N N . ILE A 1 119 ? -32.688 -1.331 36.856 1.00 98.06 119 ILE A N 1
ATOM 919 C CA . ILE A 1 119 ? -33.072 -0.499 35.702 1.00 98.06 119 ILE A CA 1
ATOM 920 C C . ILE A 1 119 ? -32.357 0.866 35.713 1.00 98.06 119 ILE A C 1
ATOM 922 O O . ILE A 1 119 ? -32.063 1.424 34.652 1.00 98.06 119 ILE A O 1
ATOM 926 N N . LEU A 1 120 ? -32.074 1.432 36.891 1.00 97.94 120 LEU A N 1
ATOM 927 C CA . LEU A 1 120 ? -31.298 2.670 37.016 1.00 97.94 120 LEU A CA 1
ATOM 928 C C . LEU A 1 120 ? -29.801 2.440 36.753 1.00 97.94 120 LEU A C 1
ATOM 930 O O . LEU A 1 120 ? -29.190 3.244 36.045 1.00 97.94 120 LEU A O 1
ATOM 934 N N . ALA A 1 121 ? -29.231 1.338 37.250 1.00 97.81 121 ALA A N 1
ATOM 935 C CA . ALA A 1 121 ? -27.846 0.946 36.987 1.00 97.81 121 ALA A CA 1
ATOM 936 C C . ALA A 1 121 ? -27.601 0.671 35.492 1.00 97.81 121 ALA A C 1
ATOM 938 O O . ALA A 1 121 ? -26.665 1.227 34.915 1.00 97.81 121 ALA A O 1
ATOM 939 N N . ASP A 1 122 ? -28.490 -0.081 34.835 1.00 97.56 122 ASP A N 1
ATOM 940 C CA . ASP A 1 122 ? -28.435 -0.381 33.398 1.00 97.56 122 ASP A CA 1
ATOM 941 C C . ASP A 1 122 ? -28.475 0.900 32.550 1.00 97.56 122 ASP A C 1
ATOM 943 O O . ASP A 1 122 ? -27.718 1.062 31.589 1.00 97.56 122 ASP A O 1
ATOM 947 N N . ARG A 1 123 ? -29.327 1.865 32.929 1.00 97.62 123 ARG A N 1
ATOM 948 C CA . ARG A 1 123 ? -29.409 3.177 32.264 1.00 97.62 123 ARG A CA 1
ATOM 949 C C . ARG A 1 123 ? -28.140 4.007 32.459 1.00 97.62 123 ARG A C 1
ATOM 951 O O . ARG A 1 123 ? -27.700 4.644 31.502 1.00 97.62 123 ARG A O 1
ATOM 958 N N . ALA A 1 124 ? -27.552 3.997 33.655 1.00 97.19 124 ALA A N 1
ATOM 959 C CA . ALA A 1 124 ? -26.295 4.691 33.931 1.00 97.19 124 ALA A CA 1
ATOM 960 C C . ALA A 1 124 ? -25.128 4.075 33.137 1.00 97.19 124 ALA A C 1
ATOM 962 O O . ALA A 1 124 ? -24.398 4.802 32.460 1.00 97.19 124 ALA A O 1
ATOM 963 N N . ALA A 1 125 ? -25.015 2.743 33.124 1.00 97.88 125 ALA A N 1
ATOM 964 C CA . ALA A 1 125 ? -24.028 2.017 32.328 1.00 97.88 125 ALA A CA 1
ATOM 965 C C . ALA A 1 125 ? -24.192 2.298 30.824 1.00 97.88 125 ALA A C 1
ATOM 967 O O . ALA A 1 125 ? -23.219 2.617 30.142 1.00 97.88 125 ALA A O 1
ATOM 968 N N . ALA A 1 126 ? -25.421 2.275 30.295 1.00 97.50 126 ALA A N 1
ATOM 969 C CA . ALA A 1 126 ? -25.690 2.596 28.892 1.00 97.50 126 ALA A CA 1
ATOM 970 C C . ALA A 1 126 ? -25.310 4.046 28.519 1.00 97.50 126 ALA A C 1
ATOM 972 O O . ALA A 1 126 ? -24.830 4.292 27.407 1.00 97.50 126 ALA A O 1
ATOM 973 N N . GLN A 1 127 ? -25.489 5.011 29.429 1.00 97.69 127 GLN A N 1
ATOM 974 C CA . GLN A 1 127 ? -25.049 6.396 29.223 1.00 97.69 127 GLN A CA 1
ATOM 975 C C . GLN A 1 127 ? -23.519 6.522 29.229 1.00 97.69 127 GLN A C 1
ATOM 977 O O . GLN A 1 127 ? -22.963 7.140 28.322 1.00 97.69 127 GLN A O 1
ATOM 982 N N . ASP A 1 128 ? -22.838 5.897 30.189 1.00 97.31 128 ASP A N 1
ATOM 983 C CA . ASP A 1 128 ? -21.374 5.861 30.268 1.00 97.31 128 ASP A CA 1
ATOM 984 C C . ASP A 1 128 ? -20.750 5.178 29.036 1.00 97.31 128 ASP A C 1
ATOM 986 O O . ASP A 1 128 ? -19.918 5.773 28.348 1.00 97.31 128 ASP A O 1
ATOM 990 N N . HIS A 1 129 ? -21.232 3.992 28.647 1.00 96.94 129 HIS A N 1
ATOM 991 C CA . HIS A 1 129 ? -20.815 3.325 27.409 1.00 96.94 129 HIS A CA 1
ATOM 992 C C . HIS A 1 129 ? -21.001 4.219 26.172 1.00 96.94 129 HIS A C 1
ATOM 994 O O . HIS A 1 129 ? -20.115 4.273 25.316 1.00 96.94 129 HIS A O 1
ATOM 1000 N N . ARG A 1 130 ? -22.108 4.973 26.083 1.00 97.62 130 ARG A N 1
ATOM 1001 C CA . ARG A 1 130 ? -22.347 5.924 24.986 1.00 97.62 130 ARG A CA 1
ATOM 1002 C C . ARG A 1 130 ? -21.373 7.107 25.008 1.00 97.62 130 ARG A C 1
ATOM 1004 O O . ARG A 1 130 ? -20.917 7.523 23.944 1.00 97.62 130 ARG A O 1
ATOM 1011 N N . LEU A 1 131 ? -21.033 7.643 26.181 1.00 97.50 131 LEU A N 1
ATOM 1012 C CA . LEU A 1 131 ? -20.034 8.709 26.322 1.00 97.50 131 LEU A CA 1
ATOM 1013 C C . LEU A 1 131 ? -18.637 8.218 25.917 1.00 97.50 131 LEU A C 1
ATOM 1015 O O . LEU A 1 131 ? -17.977 8.863 25.101 1.00 97.50 131 LEU A O 1
ATOM 1019 N N . ARG A 1 132 ? -18.219 7.038 26.397 1.00 98.00 132 ARG A N 1
ATOM 1020 C CA . ARG A 1 132 ? -16.955 6.389 26.001 1.00 98.00 132 ARG A CA 1
ATOM 1021 C C . ARG A 1 132 ? -16.891 6.144 24.490 1.00 98.00 132 ARG A C 1
ATOM 1023 O O . ARG A 1 132 ? -15.873 6.447 23.870 1.00 98.00 132 ARG A O 1
ATOM 1030 N N . ALA A 1 133 ? -17.980 5.666 23.883 1.00 98.06 133 ALA A N 1
ATOM 1031 C CA . ALA A 1 133 ? -18.068 5.449 22.439 1.00 98.06 133 ALA A CA 1
ATOM 1032 C C . ALA A 1 133 ? -17.913 6.753 21.634 1.00 98.06 133 ALA A C 1
ATOM 1034 O O . ALA A 1 133 ? -17.165 6.775 20.658 1.00 98.06 133 ALA A O 1
ATOM 1035 N N . HIS A 1 134 ? -18.545 7.854 22.061 1.00 98.19 134 HIS A N 1
ATOM 1036 C CA . HIS A 1 134 ? -18.381 9.170 21.423 1.00 98.19 134 HIS A CA 1
ATOM 1037 C C . HIS A 1 134 ? -16.950 9.712 21.542 1.00 98.19 134 HIS A C 1
ATOM 1039 O O . HIS A 1 134 ? -16.402 10.218 20.561 1.00 98.19 134 HIS A O 1
ATOM 1045 N N . LEU A 1 135 ? -16.317 9.574 22.713 1.00 98.19 135 LEU A N 1
ATOM 1046 C CA . LEU A 1 135 ? -14.921 9.976 22.921 1.00 98.19 135 LEU A CA 1
ATOM 1047 C C . LEU A 1 135 ? -13.968 9.190 22.008 1.00 98.19 135 LEU A C 1
ATOM 1049 O O . LEU A 1 135 ? -13.115 9.786 21.345 1.00 98.19 135 LEU A O 1
ATOM 1053 N N . TYR A 1 136 ? -14.147 7.869 21.922 1.00 98.25 136 TYR A N 1
ATOM 1054 C CA . TYR A 1 136 ? -13.333 7.008 21.065 1.00 98.25 136 TYR A CA 1
ATOM 1055 C C . TYR A 1 136 ? -13.570 7.279 19.571 1.00 98.25 136 TYR A C 1
ATOM 1057 O O . TYR A 1 136 ? -12.609 7.367 18.809 1.00 98.25 136 TYR A O 1
ATOM 1065 N N . ALA A 1 137 ? -14.818 7.513 19.147 1.00 98.38 137 ALA A N 1
ATOM 1066 C CA . ALA A 1 137 ? -15.139 7.904 17.774 1.00 98.38 137 ALA A CA 1
ATOM 1067 C C . ALA A 1 137 ? -14.442 9.217 17.373 1.00 98.38 137 ALA A C 1
ATOM 1069 O O . ALA A 1 137 ? -13.787 9.276 16.331 1.00 98.38 137 ALA A O 1
ATOM 1070 N N . HIS A 1 138 ? -14.480 10.244 18.231 1.00 98.38 138 HIS A N 1
ATOM 1071 C CA . HIS A 1 138 ? -13.759 11.492 17.977 1.00 98.38 138 HIS A CA 1
ATOM 1072 C C . HIS A 1 138 ? -12.230 11.290 17.946 1.00 98.38 138 HIS A C 1
ATOM 1074 O O . HIS A 1 138 ? -11.546 11.873 17.103 1.00 98.38 138 HIS A O 1
ATOM 1080 N N . GLN A 1 139 ? -11.675 10.432 18.810 1.00 98.50 139 GLN A N 1
ATOM 1081 C CA . GLN A 1 139 ? -10.248 10.090 18.789 1.00 98.50 139 GLN A CA 1
ATOM 1082 C C . GLN A 1 139 ? -9.847 9.362 17.492 1.00 98.50 139 GLN A C 1
ATOM 1084 O O . GLN A 1 139 ? -8.814 9.688 16.899 1.00 98.50 139 GLN A O 1
ATOM 1089 N N . LEU A 1 140 ? -10.673 8.424 17.015 1.00 98.56 140 LEU A N 1
ATOM 1090 C CA . LEU A 1 140 ? -10.493 7.754 15.725 1.00 98.56 140 LEU A CA 1
ATOM 1091 C C . LEU A 1 140 ? -10.553 8.749 14.566 1.00 98.56 140 LEU A C 1
ATOM 1093 O O . LEU A 1 140 ? -9.676 8.719 13.706 1.00 98.56 140 LEU A O 1
ATOM 1097 N N . GLU A 1 141 ? -11.514 9.676 14.551 1.00 98.44 141 GLU A N 1
ATOM 1098 C CA . GLU A 1 141 ? -11.569 10.727 13.532 1.00 98.44 141 GLU A CA 1
ATOM 1099 C C . GLU A 1 141 ? -10.288 11.567 13.496 1.00 98.44 141 GLU A C 1
ATOM 1101 O O . GLU A 1 141 ? -9.748 11.805 12.417 1.00 98.44 141 GLU A O 1
ATOM 1106 N N . GLN A 1 142 ? -9.772 11.993 14.652 1.00 98.44 142 GLN A N 1
ATOM 1107 C CA . GLN A 1 142 ? -8.518 12.750 14.746 1.00 98.44 142 GLN A CA 1
ATOM 1108 C C . GLN A 1 142 ? -7.343 11.955 14.141 1.00 98.44 142 GLN A C 1
ATOM 1110 O O . GLN A 1 142 ? -6.590 12.491 13.324 1.00 98.44 142 GLN A O 1
ATOM 1115 N N . ARG A 1 143 ? -7.229 10.654 14.455 1.00 98.56 143 ARG A N 1
ATOM 1116 C CA . ARG A 1 143 ? -6.212 9.759 13.866 1.00 98.56 143 ARG A CA 1
ATOM 1117 C C . ARG A 1 143 ? -6.401 9.567 12.357 1.00 98.56 143 ARG A C 1
ATOM 1119 O O . ARG A 1 143 ? -5.426 9.644 11.617 1.00 98.56 143 ARG A O 1
ATOM 1126 N N . ILE A 1 144 ? -7.635 9.384 11.883 1.00 98.50 144 ILE A N 1
ATOM 1127 C CA . ILE A 1 144 ? -7.967 9.229 10.456 1.00 98.50 144 ILE A CA 1
ATOM 1128 C C . ILE A 1 144 ? -7.648 10.510 9.671 1.00 98.50 144 ILE A C 1
ATOM 1130 O O . ILE A 1 144 ? -7.114 10.430 8.566 1.00 98.50 144 ILE A O 1
ATOM 1134 N N . ARG A 1 145 ? -7.946 11.694 10.225 1.00 98.62 145 ARG A N 1
ATOM 1135 C CA . ARG A 1 145 ? -7.594 12.990 9.617 1.00 98.62 145 ARG A CA 1
ATOM 1136 C C . ARG A 1 145 ? -6.079 13.135 9.466 1.00 98.62 145 ARG A C 1
ATOM 1138 O O . ARG A 1 145 ? -5.629 13.596 8.424 1.00 98.62 145 ARG A O 1
ATOM 1145 N N . GLU A 1 146 ? -5.303 12.728 10.469 1.00 98.19 146 GLU A N 1
ATOM 1146 C CA . GLU A 1 146 ? -3.839 12.805 10.429 1.00 98.19 146 GLU A CA 1
ATOM 1147 C C . GLU A 1 146 ? -3.228 11.799 9.439 1.00 98.19 146 GLU A C 1
ATOM 1149 O O . GLU A 1 146 ? -2.464 12.194 8.560 1.00 98.19 146 GLU A O 1
ATOM 1154 N N . LEU A 1 147 ? -3.653 10.530 9.480 1.00 98.56 147 LEU A N 1
ATOM 1155 C CA . LEU A 1 147 ? -3.235 9.508 8.512 1.00 98.56 147 LEU A CA 1
ATOM 1156 C C . LEU A 1 147 ? -3.539 9.922 7.062 1.00 98.56 147 LEU A C 1
ATOM 1158 O O . LEU A 1 147 ? -2.711 9.711 6.180 1.00 98.56 147 LEU A O 1
ATOM 1162 N N . LYS A 1 148 ? -4.681 10.580 6.807 1.00 98.62 148 LYS A N 1
ATOM 1163 C CA . LYS A 1 148 ? -5.032 11.112 5.477 1.00 98.62 148 LYS A CA 1
ATOM 1164 C C . LYS A 1 148 ? -4.086 12.215 4.985 1.00 98.62 148 LYS A C 1
ATOM 1166 O O . LYS A 1 148 ? -3.835 12.276 3.784 1.00 98.62 148 LYS A O 1
ATOM 1171 N N . LYS A 1 149 ? -3.534 13.064 5.865 1.00 98.50 149 LYS A N 1
ATOM 1172 C CA . LYS A 1 149 ? -2.500 14.044 5.466 1.00 98.50 149 LYS A CA 1
ATOM 1173 C C . LYS A 1 149 ? -1.221 13.330 5.034 1.00 98.50 149 LYS A C 1
ATOM 1175 O O . LYS A 1 149 ? -0.639 13.673 4.011 1.00 98.50 149 LYS A O 1
ATOM 1180 N N . GLN A 1 150 ? -0.801 12.334 5.811 1.00 98.44 150 GLN A N 1
ATOM 1181 C CA . GLN A 1 150 ? 0.435 11.587 5.575 1.00 98.44 150 GLN A CA 1
ATOM 1182 C C . GLN A 1 150 ? 0.338 10.768 4.277 1.00 98.44 150 GLN A C 1
ATOM 1184 O O . GLN A 1 150 ? 1.215 10.871 3.423 1.00 98.44 150 GLN A O 1
ATOM 1189 N N . ASP A 1 151 ? -0.775 10.059 4.068 1.00 98.44 151 ASP A N 1
ATOM 1190 C CA . ASP A 1 151 ? -1.117 9.371 2.814 1.00 98.44 151 ASP A CA 1
ATOM 1191 C C . ASP A 1 151 ? -1.090 10.319 1.600 1.00 98.44 151 ASP A C 1
ATOM 1193 O O . ASP A 1 151 ? -0.474 9.995 0.585 1.00 98.44 151 ASP A O 1
ATOM 1197 N N . ALA A 1 152 ? -1.671 11.520 1.706 1.00 98.56 152 ALA A N 1
ATOM 1198 C CA . ALA A 1 152 ? -1.624 12.516 0.633 1.00 98.56 152 ALA A CA 1
ATOM 1199 C C . ALA A 1 152 ? -0.187 12.972 0.306 1.00 98.56 152 ALA A C 1
ATOM 1201 O O . ALA A 1 152 ? 0.193 12.997 -0.867 1.00 98.56 152 ALA A O 1
ATOM 1202 N N . LEU A 1 153 ? 0.630 13.267 1.325 1.00 98.44 153 LEU A N 1
ATOM 1203 C CA . LEU A 1 153 ? 2.033 13.670 1.153 1.00 98.44 153 LEU A CA 1
ATOM 1204 C C . LEU A 1 153 ? 2.877 12.564 0.502 1.00 98.44 153 LEU A C 1
ATOM 1206 O O . LEU A 1 153 ? 3.644 12.839 -0.424 1.00 98.44 153 LEU A O 1
ATOM 1210 N N . TYR A 1 154 ? 2.727 11.310 0.938 1.00 98.38 154 TYR A N 1
ATOM 1211 C CA . TYR A 1 154 ? 3.447 10.186 0.335 1.00 98.38 154 TYR A CA 1
ATOM 1212 C C . TYR A 1 154 ? 2.963 9.888 -1.090 1.00 98.38 154 TYR A C 1
ATOM 1214 O O . TYR A 1 154 ? 3.791 9.636 -1.967 1.00 98.38 154 TYR A O 1
ATOM 1222 N N . ARG A 1 155 ? 1.657 9.995 -1.372 1.00 98.62 155 ARG A N 1
ATOM 1223 C CA . ARG A 1 155 ? 1.120 9.861 -2.737 1.00 98.62 155 ARG A CA 1
ATOM 1224 C C . ARG A 1 155 ? 1.657 10.927 -3.686 1.00 98.62 155 ARG A C 1
ATOM 1226 O O . ARG A 1 155 ? 2.016 10.582 -4.809 1.00 98.62 155 ARG A O 1
ATOM 1233 N N . GLU A 1 156 ? 1.777 12.185 -3.255 1.00 98.38 156 GLU A N 1
ATOM 1234 C CA . GLU A 1 156 ? 2.391 13.231 -4.086 1.00 98.38 156 GLU A CA 1
ATOM 1235 C C . GLU A 1 156 ? 3.869 12.917 -4.375 1.00 98.38 156 GLU A C 1
ATOM 1237 O O . GLU A 1 156 ? 4.315 13.005 -5.522 1.00 98.38 156 GLU A O 1
ATOM 1242 N N . GLN A 1 157 ? 4.630 12.482 -3.363 1.00 98.44 157 GLN A N 1
ATOM 1243 C CA . GLN A 1 157 ? 6.035 12.094 -3.532 1.00 98.44 157 GLN A CA 1
ATOM 1244 C C . GLN A 1 157 ? 6.198 10.930 -4.522 1.00 98.44 157 GLN A C 1
ATOM 1246 O O . GLN A 1 157 ? 7.039 11.016 -5.424 1.00 98.44 157 GLN A O 1
ATOM 1251 N N . VAL A 1 158 ? 5.373 9.883 -4.403 1.00 98.62 158 VAL A N 1
ATOM 1252 C CA . VAL A 1 158 ? 5.355 8.736 -5.325 1.00 98.62 158 VAL A CA 1
ATOM 1253 C C . VAL A 1 158 ? 4.959 9.177 -6.734 1.00 98.62 158 VAL A C 1
ATOM 1255 O O . VAL A 1 158 ? 5.711 8.919 -7.670 1.00 98.62 158 VAL A O 1
ATOM 1258 N N . ALA A 1 159 ? 3.871 9.933 -6.906 1.00 98.56 159 ALA A N 1
ATOM 1259 C CA . ALA A 1 159 ? 3.445 10.439 -8.215 1.00 98.56 159 ALA A CA 1
ATOM 1260 C C . ALA A 1 159 ? 4.529 11.306 -8.889 1.00 98.56 159 ALA A C 1
ATOM 1262 O O . ALA A 1 159 ? 4.779 11.194 -10.091 1.00 98.56 159 ALA A O 1
ATOM 1263 N N . LYS A 1 160 ? 5.245 12.126 -8.109 1.00 98.19 160 LYS A N 1
ATOM 1264 C CA . LYS A 1 160 ? 6.366 12.956 -8.577 1.00 98.19 160 LYS A CA 1
ATOM 1265 C C . LYS A 1 160 ? 7.613 12.135 -8.921 1.00 98.19 160 LYS A C 1
ATOM 1267 O O . LYS A 1 160 ? 8.425 12.585 -9.732 1.00 98.19 160 LYS A O 1
ATOM 1272 N N . LEU A 1 161 ? 7.817 10.966 -8.313 1.00 98.38 161 LEU A N 1
ATOM 1273 C CA . LEU A 1 161 ? 8.860 10.008 -8.704 1.00 98.38 161 LEU A CA 1
ATOM 1274 C C . LEU A 1 161 ? 8.452 9.239 -9.967 1.00 98.38 161 LEU A C 1
ATOM 1276 O O . LEU A 1 161 ? 9.220 9.221 -10.927 1.00 98.38 161 LEU A O 1
ATOM 1280 N N . GLU A 1 162 ? 7.228 8.710 -10.019 1.00 98.25 162 GLU A N 1
ATOM 1281 C CA . GLU A 1 162 ? 6.673 8.039 -11.196 1.00 98.25 162 GLU A CA 1
ATOM 1282 C C . GLU A 1 162 ? 6.703 8.924 -12.440 1.00 98.25 162 GLU A C 1
ATOM 1284 O O . GLU A 1 162 ? 7.137 8.470 -13.493 1.00 98.25 162 GLU A O 1
ATOM 1289 N N . TRP A 1 163 ? 6.269 10.185 -12.344 1.00 98.25 163 TRP A N 1
ATOM 1290 C CA . TRP A 1 163 ? 6.275 11.114 -13.476 1.00 98.25 163 TRP A CA 1
ATOM 1291 C C . TRP A 1 163 ? 7.697 11.358 -14.002 1.00 98.25 163 TRP A C 1
ATOM 1293 O O . TRP A 1 163 ? 7.924 11.330 -15.213 1.00 98.25 163 TRP A O 1
ATOM 1303 N N . ARG A 1 164 ? 8.679 11.519 -13.100 1.00 98.25 164 ARG A N 1
ATOM 1304 C CA . ARG A 1 164 ? 10.098 11.648 -13.475 1.00 98.25 164 ARG A CA 1
ATOM 1305 C C . ARG A 1 164 ? 10.620 10.371 -14.138 1.00 98.25 164 ARG A C 1
ATOM 1307 O O . ARG A 1 164 ? 11.267 10.471 -15.178 1.00 98.25 164 ARG A O 1
ATOM 1314 N N . GLY A 1 165 ? 10.296 9.198 -13.590 1.00 98.12 165 GLY A N 1
ATOM 1315 C CA . GLY A 1 165 ? 10.653 7.897 -14.162 1.00 98.12 165 GLY A CA 1
ATOM 1316 C C . GLY A 1 165 ? 10.045 7.685 -15.550 1.00 98.12 165 GLY A C 1
ATOM 1317 O O . GLY A 1 165 ? 10.774 7.446 -16.507 1.00 98.12 165 GLY A O 1
ATOM 1318 N N . LYS A 1 166 ? 8.727 7.870 -15.691 1.00 98.50 166 LYS A N 1
ATOM 1319 C CA . LYS A 1 166 ? 7.987 7.791 -16.963 1.00 98.50 166 LYS A CA 1
ATOM 1320 C C . LYS A 1 166 ? 8.602 8.714 -18.025 1.00 98.50 166 LYS A C 1
ATOM 1322 O O . LYS A 1 166 ? 8.874 8.260 -19.134 1.00 98.50 166 LYS A O 1
ATOM 1327 N N . ARG A 1 167 ? 8.920 9.971 -17.679 1.00 97.62 167 ARG A N 1
ATOM 1328 C CA . ARG A 1 167 ? 9.574 10.921 -18.602 1.00 97.62 167 ARG A CA 1
ATOM 1329 C C . ARG A 1 167 ? 10.992 10.490 -18.999 1.00 97.62 167 ARG A C 1
ATOM 1331 O O . ARG A 1 167 ? 11.364 10.634 -20.160 1.00 97.62 167 ARG A O 1
ATOM 1338 N N . PHE A 1 168 ? 11.773 9.959 -18.058 1.00 98.06 168 PHE A N 1
ATOM 1339 C CA . PHE A 1 168 ? 13.132 9.460 -18.301 1.00 98.06 168 PHE A CA 1
ATOM 1340 C C . PHE A 1 168 ? 13.134 8.223 -19.214 1.00 98.06 168 PHE A C 1
ATOM 1342 O O . PHE A 1 168 ? 13.853 8.201 -20.212 1.00 98.06 168 PHE A O 1
ATOM 1349 N N . TYR A 1 169 ? 12.273 7.238 -18.939 1.00 97.88 169 TYR A N 1
ATOM 1350 C CA . TYR A 1 169 ? 12.136 6.044 -19.774 1.00 97.88 169 TYR A CA 1
ATOM 1351 C C . TYR A 1 169 ? 11.586 6.354 -21.172 1.00 97.88 169 TYR A C 1
ATOM 1353 O O . TYR A 1 169 ? 12.055 5.743 -22.131 1.00 97.88 169 TYR A O 1
ATOM 1361 N N . SER A 1 170 ? 10.669 7.322 -21.322 1.00 98.19 170 SER A N 1
ATOM 1362 C CA . SER A 1 170 ? 10.209 7.783 -22.643 1.00 98.19 170 SER A CA 1
ATOM 1363 C C . SER A 1 170 ? 11.377 8.337 -23.463 1.00 98.19 170 SER A C 1
ATOM 1365 O O . SER A 1 170 ? 11.705 7.782 -24.509 1.00 98.19 170 SER A O 1
ATOM 1367 N N . ALA A 1 171 ? 12.108 9.321 -22.925 1.00 97.88 171 ALA A N 1
ATOM 1368 C CA . ALA A 1 171 ? 13.236 9.947 -23.615 1.00 97.88 171 ALA A CA 1
ATOM 1369 C C . ALA A 1 171 ? 14.358 8.950 -23.977 1.00 97.88 171 ALA A C 1
ATOM 1371 O O . ALA A 1 171 ? 14.932 9.027 -25.066 1.00 97.88 171 ALA A O 1
ATOM 1372 N N . ILE A 1 172 ? 14.653 7.979 -23.102 1.00 98.00 172 ILE A N 1
ATOM 1373 C CA . ILE A 1 172 ? 15.600 6.891 -23.402 1.00 98.00 172 ILE A CA 1
ATOM 1374 C C . ILE A 1 172 ? 15.069 5.989 -24.520 1.00 98.00 172 ILE A C 1
ATOM 1376 O O . ILE A 1 172 ? 15.816 5.670 -25.443 1.00 98.00 172 ILE A O 1
ATOM 1380 N N . THR A 1 173 ? 13.792 5.605 -24.474 1.00 98.31 173 THR A N 1
ATOM 1381 C CA . THR A 1 173 ? 13.171 4.740 -25.490 1.00 98.31 173 THR A CA 1
ATOM 1382 C C . THR A 1 173 ? 13.134 5.430 -26.853 1.00 98.31 173 THR A C 1
ATOM 1384 O O . THR A 1 173 ? 13.499 4.827 -27.859 1.00 98.31 173 THR A O 1
ATOM 1387 N N . GLU A 1 174 ? 12.766 6.710 -26.897 1.00 97.81 174 GLU A N 1
ATOM 1388 C CA . GLU A 1 174 ? 12.770 7.541 -28.104 1.00 97.81 174 GLU A CA 1
ATOM 1389 C C . GLU A 1 174 ? 14.180 7.676 -28.697 1.00 97.81 174 GLU A C 1
ATOM 1391 O O . GLU A 1 174 ? 14.360 7.491 -29.904 1.00 97.81 174 GLU A O 1
ATOM 1396 N N . SER A 1 175 ? 15.185 7.933 -27.851 1.00 97.38 175 SER A N 1
ATOM 1397 C CA . SER A 1 175 ? 16.597 8.029 -28.243 1.00 97.38 175 SER A CA 1
ATOM 1398 C C . SER A 1 175 ? 17.138 6.696 -28.776 1.00 97.38 175 SER A C 1
ATOM 1400 O O . SER A 1 175 ? 17.690 6.647 -29.876 1.00 97.38 175 SER A O 1
ATOM 1402 N N . TYR A 1 176 ? 16.894 5.591 -28.063 1.00 97.75 176 TYR A N 1
ATOM 1403 C CA . TYR A 1 176 ? 17.276 4.244 -28.491 1.00 97.75 176 TYR A CA 1
ATOM 1404 C C . TYR A 1 176 ? 16.608 3.861 -29.816 1.00 97.75 176 TYR A C 1
ATOM 1406 O O . TYR A 1 176 ? 17.282 3.418 -30.745 1.00 97.75 176 TYR A O 1
ATOM 1414 N N . GLN A 1 177 ? 15.297 4.088 -29.954 1.00 97.38 177 GLN A N 1
ATOM 1415 C CA . GLN A 1 177 ? 14.596 3.845 -31.212 1.00 97.38 177 GLN A CA 1
ATOM 1416 C C . GLN A 1 177 ? 15.108 4.745 -32.343 1.00 97.38 177 GLN A C 1
ATOM 1418 O O . GLN A 1 177 ? 15.162 4.301 -33.487 1.00 97.38 177 GLN A O 1
ATOM 1423 N N . LYS A 1 178 ? 15.477 6.005 -32.070 1.00 97.25 178 LYS A N 1
ATOM 1424 C CA . LYS A 1 178 ? 16.074 6.901 -33.070 1.00 97.25 178 LYS A CA 1
ATOM 1425 C C . LYS A 1 178 ? 17.427 6.363 -33.539 1.00 97.25 178 LYS A C 1
ATOM 1427 O O . LYS A 1 178 ? 17.592 6.171 -34.739 1.00 97.25 178 LYS A O 1
ATOM 1432 N N . ALA A 1 179 ? 18.332 6.027 -32.622 1.00 95.88 179 ALA A N 1
ATOM 1433 C CA . ALA A 1 179 ? 19.620 5.417 -32.952 1.00 95.88 179 ALA A CA 1
ATOM 1434 C C . ALA A 1 179 ? 19.445 4.088 -33.713 1.00 95.88 179 ALA A C 1
ATOM 1436 O O . ALA A 1 179 ? 20.082 3.873 -34.742 1.00 95.88 179 ALA A O 1
ATOM 1437 N N . SER A 1 180 ? 18.516 3.233 -33.275 1.00 95.50 180 SER A N 1
ATOM 1438 C CA . SER A 1 180 ? 18.160 1.983 -33.956 1.00 95.50 180 SER A CA 1
ATOM 1439 C C . SER A 1 180 ? 17.625 2.228 -35.373 1.00 95.50 180 SER A C 1
ATOM 1441 O O . SER A 1 180 ? 18.052 1.545 -36.302 1.00 95.50 180 SER A O 1
ATOM 1443 N N . ARG A 1 181 ? 16.766 3.237 -35.582 1.00 92.69 181 ARG A N 1
ATOM 1444 C CA . ARG A 1 181 ? 16.277 3.646 -36.912 1.00 92.69 181 ARG A CA 1
ATOM 1445 C C . ARG A 1 181 ? 17.389 4.215 -37.794 1.00 92.69 181 ARG A C 1
ATOM 1447 O O . ARG A 1 181 ? 17.406 3.911 -38.979 1.00 92.69 181 ARG A O 1
ATOM 1454 N N . GLU A 1 182 ? 18.323 4.993 -37.250 1.00 92.19 182 GLU A N 1
ATOM 1455 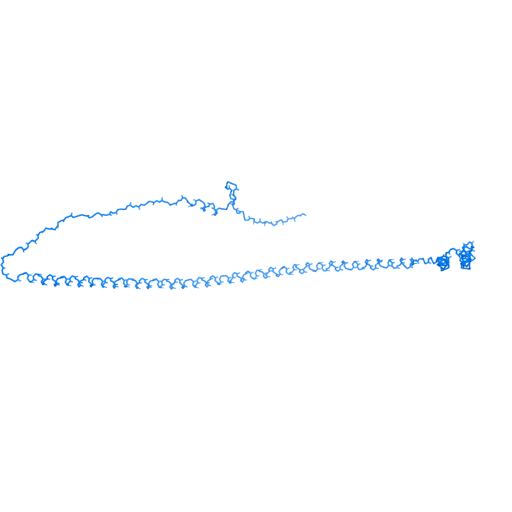C CA . GLU A 1 182 ? 19.458 5.555 -37.998 1.00 92.19 182 GLU A CA 1
ATOM 1456 C C . GLU A 1 182 ? 20.478 4.484 -38.409 1.00 92.19 182 GLU A C 1
ATOM 1458 O O . GLU A 1 182 ? 20.912 4.457 -39.562 1.00 92.19 182 GLU A O 1
ATOM 1463 N N . VAL A 1 183 ? 20.812 3.557 -37.504 1.00 91.62 183 VAL A N 1
ATOM 1464 C CA . VAL A 1 183 ? 21.627 2.372 -37.819 1.00 91.62 183 VAL A CA 1
ATOM 1465 C C . VAL A 1 183 ? 20.898 1.504 -38.842 1.00 91.62 183 VAL A C 1
ATOM 1467 O O . VAL A 1 183 ? 21.466 1.200 -39.883 1.00 91.62 183 VAL A O 1
ATOM 1470 N N . SER A 1 184 ? 19.616 1.199 -38.630 1.00 86.81 184 SER A N 1
ATOM 1471 C CA . SER A 1 184 ? 18.804 0.422 -39.579 1.00 86.81 184 SER A CA 1
ATOM 1472 C C . SER A 1 184 ? 18.555 1.141 -40.906 1.00 86.81 184 SER A C 1
ATOM 1474 O O . SER A 1 184 ? 18.142 0.489 -41.855 1.00 86.81 184 SER A 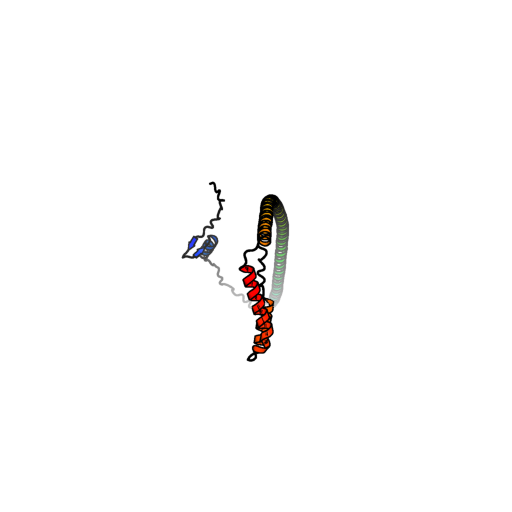O 1
ATOM 1476 N N . ALA A 1 185 ? 18.773 2.458 -41.002 1.00 87.00 185 ALA A N 1
ATOM 1477 C CA . ALA A 1 185 ? 18.707 3.217 -42.250 1.00 87.00 185 ALA A CA 1
ATOM 1478 C C . ALA A 1 185 ? 20.029 3.140 -43.029 1.00 87.00 185 ALA A C 1
ATOM 1480 O O . ALA A 1 185 ? 20.010 2.865 -44.226 1.00 87.00 185 ALA A O 1
ATOM 1481 N N . LYS A 1 186 ? 21.167 3.335 -42.347 1.00 82.12 186 LYS A N 1
ATOM 1482 C CA . LYS A 1 186 ? 22.521 3.230 -42.931 1.00 82.12 186 LYS A CA 1
ATOM 1483 C C . LYS A 1 186 ? 22.896 1.790 -43.287 1.00 82.12 186 LYS A C 1
ATOM 1485 O O . LYS A 1 186 ? 23.556 1.556 -44.290 1.00 82.12 186 LYS A O 1
ATOM 1490 N N . PHE A 1 187 ? 22.436 0.843 -42.477 1.00 74.25 187 PHE A N 1
ATOM 1491 C CA . PHE A 1 187 ? 22.595 -0.597 -42.643 1.00 74.25 187 PHE A CA 1
ATOM 1492 C C . PHE A 1 187 ? 21.238 -1.264 -42.923 1.00 74.25 187 PHE A C 1
ATOM 1494 O O . PHE A 1 187 ? 20.968 -2.355 -42.412 1.00 74.25 187 PHE A O 1
ATOM 1501 N N . ARG A 1 188 ? 20.366 -0.637 -43.741 1.00 62.59 188 ARG A N 1
ATOM 1502 C CA . ARG A 1 188 ? 19.260 -1.384 -44.375 1.00 62.59 188 ARG A CA 1
ATOM 1503 C C . ARG A 1 188 ? 19.911 -2.546 -45.098 1.00 62.59 188 ARG A C 1
ATOM 1505 O O . ARG A 1 188 ? 20.706 -2.282 -45.992 1.00 62.59 188 ARG A O 1
ATOM 1512 N N . GLN A 1 189 ? 19.622 -3.770 -44.640 1.00 62.16 189 GLN A N 1
ATOM 1513 C CA . GLN A 1 189 ? 20.329 -4.999 -45.015 1.00 62.16 189 GLN A CA 1
ATOM 1514 C C . GLN A 1 189 ? 20.824 -4.909 -46.453 1.00 62.16 189 GLN A C 1
ATOM 1516 O O . GLN A 1 189 ? 19.988 -4.842 -47.357 1.00 62.16 189 GLN A O 1
ATOM 1521 N N . ASN A 1 190 ? 22.150 -4.869 -46.651 1.00 59.59 190 ASN A N 1
ATOM 1522 C CA . ASN A 1 190 ? 22.732 -4.884 -47.988 1.00 59.59 190 ASN A CA 1
ATOM 1523 C C . ASN A 1 190 ? 22.105 -6.069 -48.715 1.00 59.59 190 ASN A C 1
ATOM 1525 O O . ASN A 1 190 ? 22.390 -7.219 -48.375 1.00 59.59 190 ASN A O 1
ATOM 1529 N N . GLN A 1 191 ? 21.215 -5.790 -49.668 1.00 56.72 191 GLN A N 1
ATOM 1530 C CA . GLN A 1 191 ? 20.557 -6.828 -50.438 1.00 56.72 191 GLN A CA 1
ATOM 1531 C C . GLN A 1 191 ? 21.595 -7.343 -51.424 1.00 56.72 191 GLN A C 1
ATOM 1533 O O . GLN A 1 191 ? 21.660 -6.912 -52.574 1.00 56.72 191 GLN A O 1
ATOM 1538 N N . ILE A 1 192 ? 22.444 -8.250 -50.935 1.00 65.19 192 ILE A N 1
ATOM 1539 C CA . ILE A 1 192 ? 23.358 -9.062 -51.731 1.00 65.19 192 ILE A CA 1
ATOM 1540 C C . ILE A 1 192 ? 22.476 -10.047 -52.499 1.00 65.19 192 ILE A C 1
ATOM 1542 O O . ILE A 1 192 ? 22.425 -11.237 -52.202 1.00 65.19 192 ILE A O 1
ATOM 1546 N N . ASN A 1 193 ? 21.716 -9.511 -53.454 1.00 67.88 193 ASN A N 1
ATOM 1547 C CA . ASN A 1 193 ? 20.941 -10.283 -54.398 1.00 67.88 193 ASN A CA 1
ATOM 1548 C C . ASN A 1 193 ? 21.960 -11.065 -55.239 1.00 67.88 193 ASN A C 1
ATOM 1550 O O . ASN A 1 193 ? 22.763 -10.437 -55.940 1.00 67.88 193 ASN A O 1
ATOM 1554 N N . PRO A 1 194 ? 22.034 -12.403 -55.126 1.00 82.56 194 PRO A N 1
ATOM 1555 C CA . PRO A 1 194 ? 23.044 -13.155 -55.852 1.00 82.56 194 PRO A CA 1
ATOM 1556 C C . PRO A 1 194 ? 22.757 -13.004 -57.346 1.00 82.56 194 PRO A C 1
ATOM 1558 O O . PRO A 1 194 ? 21.654 -13.304 -57.788 1.00 82.56 194 PRO A O 1
ATOM 1561 N N . VAL A 1 195 ? 23.736 -12.531 -58.124 1.00 86.69 195 VAL A N 1
ATOM 1562 C CA . VAL A 1 195 ? 23.519 -12.039 -59.505 1.00 86.69 195 VAL A CA 1
ATOM 1563 C C . VAL A 1 195 ? 22.795 -13.050 -60.408 1.00 86.69 195 VAL A C 1
ATOM 1565 O O . VAL A 1 195 ? 22.041 -12.658 -61.289 1.00 86.69 195 VAL A O 1
ATOM 1568 N N . CYS A 1 196 ? 22.973 -14.348 -60.148 1.00 91.69 196 CYS A N 1
ATOM 1569 C CA . CYS A 1 196 ? 22.360 -15.444 -60.898 1.00 91.69 196 CYS A CA 1
ATOM 1570 C C . CYS A 1 196 ? 21.382 -16.285 -60.049 1.00 91.69 196 CYS A C 1
ATOM 1572 O O . CYS A 1 196 ? 21.202 -17.466 -60.330 1.00 91.69 196 CYS A O 1
ATOM 1574 N N . ALA A 1 197 ? 20.782 -15.723 -58.989 1.00 91.12 197 ALA A N 1
ATOM 1575 C CA . ALA A 1 197 ? 19.981 -16.464 -58.004 1.00 91.12 197 ALA A CA 1
ATOM 1576 C C . ALA A 1 197 ? 18.777 -17.204 -58.603 1.00 91.12 197 ALA A C 1
ATOM 1578 O O . ALA A 1 197 ? 18.484 -18.325 -58.191 1.00 91.12 197 ALA A O 1
ATOM 1579 N N . ASP A 1 198 ? 18.082 -16.602 -59.567 1.00 91.50 198 ASP A N 1
ATOM 1580 C CA . ASP A 1 198 ? 16.919 -17.217 -60.214 1.00 91.50 198 ASP A CA 1
ATOM 1581 C C . ASP A 1 198 ? 17.321 -18.345 -61.160 1.00 91.50 198 ASP A C 1
ATOM 1583 O O . ASP A 1 198 ? 16.803 -19.452 -61.037 1.00 91.50 198 ASP A O 1
ATOM 1587 N N . LEU A 1 199 ? 18.351 -18.131 -61.983 1.00 94.06 199 LEU A N 1
ATOM 1588 C CA . LEU A 1 199 ? 18.965 -19.191 -62.789 1.00 94.06 199 LEU A CA 1
ATOM 1589 C C . LEU A 1 199 ? 19.515 -20.329 -61.906 1.00 94.06 199 LEU A C 1
ATOM 1591 O O . LEU A 1 199 ? 19.423 -21.496 -62.279 1.00 94.06 199 LEU A O 1
ATOM 1595 N N . GLN A 1 200 ? 20.028 -20.018 -60.707 1.00 93.94 200 GLN A N 1
ATOM 1596 C CA . GLN A 1 200 ? 20.467 -21.007 -59.717 1.00 93.94 200 GLN A CA 1
ATOM 1597 C C . GLN A 1 200 ? 19.291 -21.795 -59.114 1.00 93.94 200 GLN A C 1
ATOM 1599 O O . GLN A 1 200 ? 19.415 -22.999 -58.889 1.00 93.94 200 GLN A O 1
ATOM 1604 N N . ARG A 1 201 ? 18.140 -21.156 -58.867 1.00 95.00 201 ARG A N 1
ATOM 1605 C CA . ARG A 1 201 ? 16.902 -21.850 -58.469 1.00 95.00 201 ARG A CA 1
ATOM 1606 C C . ARG A 1 201 ? 16.407 -22.767 -59.590 1.00 95.00 201 ARG A C 1
ATOM 1608 O O . ARG A 1 201 ? 16.073 -23.922 -59.332 1.00 95.00 201 ARG A O 1
ATOM 1615 N N . GLU A 1 202 ? 16.396 -22.273 -60.823 1.00 94.75 202 GLU A N 1
ATOM 1616 C CA . GLU A 1 202 ? 15.841 -22.962 -61.989 1.00 94.75 202 GLU A CA 1
ATOM 1617 C C . GLU A 1 202 ? 16.695 -24.159 -62.440 1.00 94.75 202 GLU A C 1
ATOM 1619 O O . GLU A 1 202 ? 16.153 -25.244 -62.654 1.00 94.75 202 GLU A O 1
ATOM 1624 N N . ILE A 1 203 ? 18.028 -24.033 -62.481 1.00 95.94 203 ILE A N 1
ATOM 1625 C CA . ILE A 1 203 ? 18.928 -25.157 -62.799 1.00 95.94 203 ILE A CA 1
ATOM 1626 C C . ILE A 1 203 ? 18.830 -26.280 -61.748 1.00 95.94 203 ILE A C 1
ATOM 1628 O O . ILE A 1 203 ? 18.759 -27.459 -62.099 1.00 95.94 203 ILE A O 1
ATOM 1632 N N . LEU A 1 204 ? 18.758 -25.929 -60.455 1.00 95.31 204 LEU A N 1
ATOM 1633 C CA . LEU A 1 204 ? 18.621 -26.895 -59.356 1.00 95.31 204 LEU A CA 1
ATOM 1634 C C . LEU A 1 204 ? 17.241 -27.562 -59.328 1.00 95.31 204 LEU A C 1
ATOM 1636 O O . LEU A 1 204 ? 17.133 -28.720 -58.920 1.00 95.31 204 LEU A O 1
ATOM 1640 N N . LYS A 1 205 ? 16.194 -26.857 -59.772 1.00 96.25 205 LYS A N 1
ATOM 1641 C CA . LYS A 1 205 ? 14.870 -27.437 -60.014 1.00 96.25 205 LYS A CA 1
ATOM 1642 C C . LYS A 1 205 ? 14.929 -28.428 -61.183 1.00 96.25 205 LYS A C 1
ATOM 1644 O O . LYS A 1 205 ? 14.575 -29.589 -61.001 1.00 96.25 205 LYS A O 1
ATOM 1649 N N . CYS A 1 206 ? 15.468 -28.012 -62.331 1.00 95.81 206 CYS A N 1
ATOM 1650 C CA . CYS A 1 206 ? 15.541 -28.844 -63.532 1.00 95.81 206 CYS A CA 1
ATOM 1651 C C . CYS A 1 206 ? 16.270 -30.174 -63.279 1.00 95.81 206 CYS A C 1
ATOM 1653 O O . CYS A 1 206 ? 15.735 -31.230 -63.612 1.00 95.81 206 CYS A O 1
ATOM 1655 N N . TYR A 1 207 ? 17.441 -30.158 -62.626 1.00 95.94 207 TYR A N 1
ATOM 1656 C CA . TYR A 1 207 ? 18.176 -31.393 -62.309 1.00 95.94 207 TYR A CA 1
ATOM 1657 C C . TYR A 1 207 ? 17.456 -32.311 -61.307 1.00 95.94 207 TYR A C 1
ATOM 1659 O O . TYR A 1 207 ? 17.671 -33.521 -61.337 1.00 95.94 207 TYR A O 1
ATOM 1667 N N . ARG A 1 208 ? 16.598 -31.765 -60.435 1.00 95.81 208 ARG A N 1
ATOM 1668 C CA . ARG A 1 208 ? 15.761 -32.557 -59.518 1.00 95.81 208 ARG A CA 1
ATOM 1669 C C . ARG A 1 208 ? 14.609 -33.246 -60.252 1.00 95.81 208 ARG A C 1
ATOM 1671 O O . ARG A 1 208 ? 14.227 -34.347 -59.878 1.00 95.81 208 ARG A O 1
ATOM 1678 N N . GLU A 1 209 ? 14.073 -32.595 -61.278 1.00 95.25 209 GLU A N 1
ATOM 1679 C CA . GLU A 1 209 ? 12.963 -33.095 -62.099 1.00 95.25 209 GLU A CA 1
ATOM 1680 C C . GLU A 1 209 ? 13.441 -34.029 -63.232 1.00 95.25 209 GLU A C 1
ATOM 1682 O O . GLU A 1 209 ? 12.677 -34.869 -63.693 1.00 95.25 209 GLU A O 1
ATOM 1687 N N . ASN A 1 210 ? 14.714 -33.936 -63.641 1.00 91.81 210 ASN A N 1
ATOM 1688 C CA . ASN A 1 210 ? 15.323 -34.705 -64.737 1.00 91.81 210 ASN A CA 1
ATOM 1689 C C . ASN A 1 210 ? 16.475 -35.602 -64.242 1.00 91.81 210 ASN A C 1
ATOM 1691 O O . ASN A 1 210 ? 17.594 -35.562 -64.767 1.00 91.81 210 ASN A O 1
ATOM 1695 N N . THR A 1 211 ? 16.230 -36.414 -63.211 1.00 90.19 211 THR A N 1
ATOM 1696 C CA . THR A 1 211 ? 17.234 -37.358 -62.691 1.00 90.19 211 THR A CA 1
ATOM 1697 C C . THR A 1 211 ? 17.668 -38.360 -63.773 1.00 90.19 211 THR A C 1
ATOM 1699 O O . THR A 1 211 ? 16.872 -38.825 -64.590 1.00 90.19 211 THR A O 1
ATOM 1702 N N . GLY A 1 212 ? 18.976 -38.625 -63.852 1.00 88.94 212 GLY A N 1
ATOM 1703 C CA . GLY A 1 212 ? 19.597 -39.416 -64.929 1.00 88.94 212 GLY A CA 1
ATOM 1704 C C . GLY A 1 212 ? 19.663 -38.727 -66.305 1.00 88.94 212 GLY A C 1
ATOM 1705 O O . GLY A 1 212 ? 20.504 -39.091 -67.119 1.00 88.94 212 GLY A O 1
ATOM 1706 N N . HIS A 1 213 ? 18.855 -37.692 -66.550 1.00 91.25 213 HIS A N 1
ATOM 1707 C CA . HIS A 1 213 ? 18.677 -37.039 -67.854 1.00 91.25 213 HIS A CA 1
ATOM 1708 C C . HIS A 1 213 ? 19.168 -35.581 -67.830 1.00 91.25 213 HIS A C 1
ATOM 1710 O O . HIS A 1 213 ? 18.524 -34.664 -68.337 1.00 91.25 213 HIS A O 1
ATOM 1716 N N . THR A 1 214 ? 20.339 -35.352 -67.230 1.00 89.56 214 THR A N 1
ATOM 1717 C CA . THR A 1 214 ? 20.897 -34.009 -66.974 1.00 89.56 214 THR A CA 1
ATOM 1718 C C . THR A 1 214 ? 21.100 -33.166 -68.236 1.00 89.56 214 THR A C 1
ATOM 1720 O O . THR A 1 214 ? 21.025 -31.940 -68.166 1.00 89.56 214 THR A O 1
ATOM 1723 N N . LEU A 1 215 ? 21.289 -33.795 -69.402 1.00 90.25 215 LEU A N 1
ATOM 1724 C CA . LEU A 1 215 ? 21.412 -33.110 -70.694 1.00 90.25 215 LEU A CA 1
ATOM 1725 C C . LEU A 1 215 ? 20.137 -32.350 -71.106 1.00 90.25 215 LEU A C 1
ATOM 1727 O O . LEU A 1 215 ? 20.250 -31.342 -71.805 1.00 90.25 215 LEU A O 1
ATOM 1731 N N . SER A 1 216 ? 18.952 -32.731 -70.611 1.00 92.31 216 SER A N 1
ATOM 1732 C CA . SER A 1 216 ? 17.711 -31.954 -70.787 1.00 92.31 216 SER A CA 1
ATOM 1733 C C . SER A 1 216 ? 17.816 -30.550 -70.174 1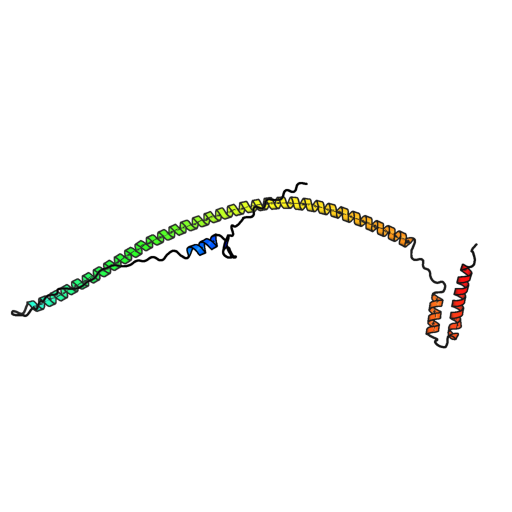.00 92.31 216 SER A C 1
ATOM 1735 O O . SER A 1 216 ? 17.230 -29.597 -70.680 1.00 92.31 216 SER A O 1
ATOM 1737 N N . CYS A 1 217 ? 18.629 -30.396 -69.124 1.00 95.25 217 CYS A N 1
ATOM 1738 C CA . CYS A 1 217 ? 18.891 -29.124 -68.451 1.00 95.25 217 CYS A CA 1
ATOM 1739 C C . CYS A 1 217 ? 20.081 -28.347 -69.045 1.00 95.25 217 CYS A C 1
ATOM 1741 O O . CYS A 1 217 ? 20.450 -27.300 -68.513 1.00 95.25 217 CYS A O 1
ATOM 1743 N N . SER A 1 218 ? 20.678 -28.811 -70.150 1.00 94.75 218 SER A N 1
ATOM 1744 C CA . SER A 1 218 ? 21.826 -28.157 -70.804 1.00 94.75 218 SER A CA 1
ATOM 1745 C C . SER A 1 218 ? 21.586 -26.671 -71.089 1.00 94.75 218 SER A C 1
ATOM 1747 O O . SER A 1 218 ? 22.417 -25.841 -70.731 1.00 94.75 218 SER A O 1
ATOM 1749 N N . LYS A 1 219 ? 20.419 -26.308 -71.639 1.00 94.94 219 LYS A N 1
ATOM 1750 C CA . LYS A 1 219 ? 20.067 -24.914 -71.962 1.00 94.94 219 LYS A CA 1
ATOM 1751 C C . LYS A 1 219 ? 20.083 -23.994 -70.733 1.00 94.94 219 LYS A C 1
ATOM 1753 O O . LYS A 1 219 ? 20.667 -22.914 -70.794 1.00 94.94 219 LYS A O 1
ATOM 1758 N N . ILE A 1 220 ? 19.481 -24.415 -69.616 1.00 94.56 220 ILE A N 1
ATOM 1759 C CA . ILE A 1 220 ? 19.476 -23.623 -68.373 1.00 94.56 220 ILE A CA 1
ATOM 1760 C C . ILE A 1 220 ? 20.859 -23.623 -67.699 1.00 94.56 220 ILE A C 1
ATOM 1762 O O . ILE A 1 220 ? 21.275 -22.607 -67.143 1.00 94.56 220 ILE A O 1
ATOM 1766 N N . ALA A 1 221 ? 21.628 -24.709 -67.831 1.00 95.00 221 ALA A N 1
ATOM 1767 C CA . ALA A 1 221 ? 23.009 -24.775 -67.361 1.00 95.00 221 ALA A CA 1
ATOM 1768 C C . ALA A 1 221 ? 23.941 -23.803 -68.107 1.00 95.00 221 ALA A C 1
ATOM 1770 O O . ALA A 1 221 ? 24.732 -23.112 -67.464 1.00 95.00 221 ALA A O 1
ATOM 1771 N N . SER A 1 222 ? 23.813 -23.690 -69.434 1.00 94.81 222 SER A N 1
ATOM 1772 C CA . SER A 1 222 ? 24.547 -22.703 -70.237 1.00 94.81 222 SER A CA 1
ATOM 1773 C C . SER A 1 222 ? 24.205 -21.267 -69.834 1.00 94.81 222 SER A C 1
ATOM 1775 O O . SER A 1 222 ? 25.119 -20.471 -69.635 1.00 94.81 222 SER A O 1
ATOM 1777 N N . LEU A 1 223 ? 22.919 -20.945 -69.640 1.00 95.06 223 LEU A N 1
ATOM 1778 C CA . LEU A 1 223 ? 22.480 -19.610 -69.206 1.00 95.06 223 LEU A CA 1
ATOM 1779 C C . LEU A 1 223 ? 23.009 -19.249 -67.808 1.00 95.06 223 LEU A C 1
ATOM 1781 O O . LEU A 1 223 ? 23.516 -18.146 -67.601 1.00 95.06 223 LEU A O 1
ATOM 1785 N N . TYR A 1 224 ? 22.962 -20.187 -66.855 1.00 95.06 224 TYR A N 1
ATOM 1786 C CA . TYR A 1 224 ? 23.546 -19.992 -65.526 1.00 95.06 224 TYR A CA 1
ATOM 1787 C C . TYR A 1 224 ? 25.067 -19.774 -65.589 1.00 95.06 224 TYR A C 1
ATOM 1789 O O . TYR A 1 224 ? 25.586 -18.847 -64.965 1.00 95.06 224 TYR A O 1
ATOM 1797 N N . LEU A 1 225 ? 25.787 -20.586 -66.371 1.00 93.69 225 LEU A N 1
ATOM 1798 C CA . LEU A 1 225 ? 27.239 -20.466 -66.529 1.00 93.69 225 LEU A CA 1
ATOM 1799 C C . LEU A 1 225 ? 27.641 -19.149 -67.212 1.00 93.69 225 LEU A C 1
ATOM 1801 O O . LEU A 1 225 ? 28.624 -18.529 -66.798 1.00 93.69 225 LEU A O 1
ATOM 1805 N N . GLN A 1 226 ? 26.874 -18.699 -68.208 1.00 94.62 226 GLN A N 1
ATOM 1806 C CA . GLN A 1 226 ? 27.055 -17.402 -68.861 1.00 94.62 226 GLN A CA 1
ATOM 1807 C C . GLN A 1 226 ? 26.889 -16.259 -67.851 1.00 94.62 226 GLN A C 1
ATOM 1809 O O . GLN A 1 226 ? 27.831 -15.490 -67.664 1.00 94.62 226 GLN A O 1
ATOM 1814 N N . CYS A 1 227 ? 25.773 -16.222 -67.112 1.00 94.12 227 CYS A N 1
ATOM 1815 C CA . CYS A 1 227 ? 25.536 -15.228 -66.061 1.00 94.12 227 CYS A CA 1
ATOM 1816 C C . CYS A 1 227 ? 26.678 -15.192 -65.029 1.00 94.12 227 CYS A C 1
ATOM 1818 O O . CYS A 1 227 ? 27.194 -14.124 -64.698 1.00 94.12 227 CYS A O 1
ATOM 1820 N N . VAL A 1 228 ? 27.141 -16.356 -64.551 1.00 93.06 228 VAL A N 1
ATOM 1821 C CA . VAL A 1 228 ? 28.259 -16.439 -63.592 1.00 93.06 228 VAL A CA 1
ATOM 1822 C C . VAL A 1 228 ? 29.574 -15.942 -64.203 1.00 93.06 228 VAL A C 1
ATOM 1824 O O . VAL A 1 228 ? 30.396 -15.363 -63.492 1.00 93.06 228 VAL A O 1
ATOM 1827 N N . THR A 1 229 ? 29.789 -16.142 -65.502 1.00 92.06 229 THR A N 1
ATOM 1828 C CA . THR A 1 229 ? 30.998 -15.695 -66.208 1.00 92.06 229 THR A CA 1
ATOM 1829 C C . THR A 1 229 ? 30.988 -14.183 -66.431 1.00 92.06 229 THR A C 1
ATOM 1831 O O . THR A 1 229 ? 31.972 -13.514 -66.118 1.00 92.06 229 THR A O 1
ATOM 1834 N N . GLU A 1 230 ? 29.866 -13.622 -66.878 1.00 91.19 230 GLU A N 1
ATOM 1835 C CA . GLU A 1 230 ? 29.665 -12.178 -67.041 1.00 91.19 230 GLU A CA 1
ATOM 1836 C C . GLU A 1 230 ? 29.774 -11.446 -65.692 1.00 91.19 230 GLU A C 1
ATOM 1838 O O . GLU A 1 230 ? 30.514 -10.469 -65.574 1.00 91.19 230 GLU A O 1
ATOM 1843 N N . ALA A 1 231 ? 29.150 -11.983 -64.636 1.00 88.50 231 ALA A N 1
ATOM 1844 C CA . ALA A 1 231 ? 29.215 -11.459 -63.267 1.00 88.50 231 ALA A CA 1
ATOM 1845 C C . ALA A 1 231 ? 30.595 -11.603 -62.587 1.00 88.50 231 ALA A C 1
ATOM 1847 O O . ALA A 1 231 ? 30.832 -10.997 -61.536 1.00 88.50 231 ALA A O 1
ATOM 1848 N N . ARG A 1 232 ? 31.502 -12.411 -63.155 1.00 86.81 232 ARG A N 1
ATOM 1849 C CA . ARG A 1 232 ? 32.930 -12.431 -62.795 1.00 86.81 232 ARG A CA 1
ATOM 1850 C C . ARG A 1 232 ? 33.688 -11.359 -63.572 1.00 86.81 232 ARG A C 1
ATOM 1852 O O . ARG A 1 232 ? 34.368 -10.548 -62.952 1.00 86.81 232 ARG A O 1
ATOM 1859 N N . GLN A 1 233 ? 33.523 -11.312 -64.897 1.00 85.38 233 GLN A N 1
ATOM 1860 C CA . GLN A 1 233 ? 34.217 -10.351 -65.761 1.00 85.38 233 GLN A CA 1
ATOM 1861 C C . GLN A 1 233 ? 33.915 -8.891 -65.397 1.00 85.38 233 GLN A C 1
ATOM 1863 O O . GLN A 1 233 ? 34.823 -8.061 -65.417 1.00 85.38 233 GLN A O 1
ATOM 1868 N N . SER A 1 234 ? 32.673 -8.574 -65.019 1.00 76.62 234 SER A N 1
ATOM 1869 C CA . SER A 1 234 ? 32.273 -7.224 -64.592 1.00 76.62 234 SER A CA 1
ATOM 1870 C C . SER A 1 234 ? 32.880 -6.782 -63.256 1.00 76.62 234 SER A C 1
ATOM 1872 O O . SER A 1 234 ? 32.922 -5.589 -62.984 1.00 76.62 234 SER A O 1
ATOM 1874 N N . LYS A 1 235 ? 33.391 -7.716 -62.440 1.00 69.75 235 LYS A N 1
ATOM 1875 C CA . LYS A 1 235 ? 34.105 -7.422 -61.183 1.00 69.75 235 LYS A CA 1
ATOM 1876 C C . LYS A 1 235 ? 35.624 -7.364 -61.339 1.00 69.75 235 LYS A C 1
ATOM 1878 O O . LYS A 1 235 ? 36.298 -6.855 -60.452 1.00 69.75 235 LYS A O 1
ATOM 1883 N N . THR A 1 236 ? 36.167 -7.911 -62.428 1.00 66.75 236 THR A N 1
ATOM 1884 C CA . THR A 1 236 ? 37.614 -7.929 -62.707 1.00 66.75 236 THR A CA 1
ATOM 1885 C C . THR A 1 236 ? 38.075 -6.809 -63.635 1.00 66.75 236 THR A C 1
ATOM 1887 O O . THR A 1 236 ? 39.275 -6.659 -63.842 1.00 66.75 236 THR A O 1
ATOM 1890 N N . ARG A 1 237 ? 37.152 -6.026 -64.205 1.00 55.94 237 ARG A N 1
ATOM 1891 C CA . ARG A 1 237 ? 37.478 -4.764 -64.879 1.00 55.94 237 ARG A CA 1
ATOM 1892 C C . ARG A 1 237 ? 37.487 -3.644 -63.831 1.00 55.94 237 ARG A C 1
ATOM 1894 O O . ARG A 1 237 ? 36.453 -3.447 -63.193 1.00 55.94 237 ARG A O 1
ATOM 1901 N N . PRO A 1 238 ? 38.595 -2.904 -63.647 1.00 46.03 238 PRO A N 1
ATOM 1902 C CA . PRO A 1 238 ? 38.516 -1.556 -63.097 1.00 46.03 238 PRO A CA 1
ATOM 1903 C C . PRO A 1 238 ? 37.574 -0.737 -63.988 1.00 46.03 238 PRO A C 1
ATOM 1905 O O . PRO A 1 238 ? 37.630 -0.874 -65.210 1.00 46.03 238 PRO A O 1
ATOM 1908 N N . GLY A 1 239 ? 36.685 0.049 -63.385 1.00 54.28 239 GLY A N 1
ATOM 1909 C CA . GLY A 1 239 ? 35.870 1.008 -64.127 1.00 54.28 239 GLY A CA 1
ATOM 1910 C C . GLY A 1 239 ? 36.643 2.300 -64.368 1.00 54.28 239 GLY A C 1
ATOM 1911 O O . GLY A 1 239 ? 37.392 2.725 -63.484 1.00 54.28 239 GLY A O 1
ATOM 1912 N N . ASP A 1 240 ? 36.432 2.887 -65.545 1.00 37.16 240 ASP A N 1
ATOM 1913 C CA . ASP A 1 240 ? 36.608 4.324 -65.791 1.00 37.16 240 ASP A CA 1
ATOM 1914 C C . ASP A 1 240 ? 35.556 5.148 -65.010 1.00 37.16 240 ASP A C 1
ATOM 1916 O O . ASP A 1 240 ? 34.434 4.620 -64.796 1.00 37.16 240 ASP A O 1
#

Foldseek 3Di:
DDDDDDDDPDPPQPFDADPNDTDGPVVVVVVVPPPDDDDDDDDDDDDDDDDDDDDDDPDDDDDDPDPVVVVVVVVVVVVVVVVVVVVVVVVVVVVVVVVVVVVVVVVVVVVVVVVVVVVVVVVVVVVVVVVVVVVVVVVVVVVVVVVVVVVVVVVVVVVVVVVVVVVVVVVVVVVVVVVVVVCCVVPVPPCPPPQLVVLVVVLVVVCVVQPVNSVVSVVSVVVSVVSVVVVVVVVPDDDD

Radius of gyration: 64.17 Å; chains: 1; bounding box: 117×66×168 Å

Sequence (240 aa):
MGANASAYEEDDETITVMKGVRLTENVINRMRGASASANTQSPPTIPENNPFGVFLLCDVASEEGLCRTVTQEQELQKGREQHMSLTELEVHQGVEQEKVQAQMQVEERFAEENLKQSILADRAAAQDHRLRAHLYAHQLEQRIRELKKQDALYREQVAKLEWRGKRFYSAITESYQKASREVSAKFRQNQINPVCADLQREILKCYRENTGHTLSCSKIASLYLQCVTEARQSKTRPGD